Protein AF-A0A7S0KJ29-F1 (afdb_monomer_lite)

Organism: NCBI:txid1486918

Sequence (198 aa):
MSGAPKLERGFTLLSFMKRAKDEIEAEAEAEAALAAAQEKVAEIKALKQSASIKLLEVSKSVKQVEKVEKKLERKASVVAPKPKVIEEFQEVSTKAKDLLESEREAKDEFLAAEKQEEEARAALAEAEKKAEEARTRAAEKRALEEKKVAEEAAEKARQEREAREEAAKKAHEAAEKAAAEAKKAEEKAAAEAKKAEE

Secondary structure (DSSP, 8-state):
----STTHHHHHHHHHHHHHHHHHHHHHHHHHHHHHHHHHHHHHHHHHHHHHHHHHHHHHHHHHHHHHHHHHHHHHTSSS--HHHHHHHHHHHHHHHHHHHHHHHHHHHHHHHHHHHHHHHHHHHHHHHHHHHHHHHHHHHHHHHHHHHHHHHHHHHHHHHHHHHHHHHHHHHHHHHHHHHHHHHHHHHHHHHHHHH-

Radius of gyration: 47.41 Å; chains: 1; bounding box: 93×34×149 Å

Structure (mmCIF, N/CA/C/O backbone):
data_AF-A0A7S0KJ29-F1
#
_entry.id   AF-A0A7S0KJ29-F1
#
loop_
_atom_site.group_PDB
_atom_site.id
_atom_site.type_symbol
_atom_site.label_atom_id
_atom_site.label_alt_id
_atom_site.label_comp_id
_atom_site.label_asym_id
_atom_site.label_entity_id
_atom_site.label_seq_id
_atom_site.pdbx_PDB_ins_code
_atom_site.Cartn_x
_atom_site.Cartn_y
_atom_site.Cartn_z
_atom_site.occupancy
_atom_site.B_iso_or_equiv
_atom_site.auth_seq_id
_atom_site.auth_comp_id
_atom_site.auth_asym_id
_atom_site.auth_atom_id
_atom_site.pdbx_PDB_model_num
ATOM 1 N N . MET A 1 1 ? 18.711 18.185 -49.760 1.00 42.41 1 MET A N 1
ATOM 2 C CA . MET A 1 1 ? 17.562 17.515 -49.105 1.00 42.41 1 MET A CA 1
ATOM 3 C C . MET A 1 1 ? 18.144 16.600 -48.035 1.00 42.41 1 MET A C 1
ATOM 5 O O . MET A 1 1 ? 19.054 15.876 -48.386 1.00 42.41 1 MET A O 1
ATOM 9 N N . SER A 1 2 ? 17.837 16.605 -46.741 1.00 42.38 2 SER A N 1
ATOM 10 C CA . SER A 1 2 ? 16.861 17.278 -45.879 1.00 42.38 2 SER A CA 1
ATOM 11 C C . SER A 1 2 ? 17.534 17.467 -44.507 1.00 42.38 2 SER A C 1
ATOM 13 O O . SER A 1 2 ? 17.922 16.494 -43.862 1.00 42.38 2 SER A O 1
ATOM 15 N N . GLY A 1 3 ? 17.725 18.709 -44.065 1.00 53.50 3 GLY A N 1
ATOM 16 C CA . GLY A 1 3 ? 18.303 19.002 -42.756 1.00 53.50 3 GLY A CA 1
ATOM 17 C C . GLY A 1 3 ? 17.213 19.178 -41.708 1.00 53.50 3 GLY A C 1
ATOM 18 O O . GLY A 1 3 ? 16.739 20.295 -41.572 1.00 53.50 3 GLY A O 1
ATOM 19 N N . ALA A 1 4 ? 16.834 18.116 -40.984 1.00 53.94 4 ALA A N 1
ATOM 20 C CA . ALA A 1 4 ? 16.173 18.222 -39.670 1.00 53.94 4 ALA A CA 1
ATOM 21 C C . ALA A 1 4 ? 16.060 16.892 -38.865 1.00 53.94 4 ALA A C 1
ATOM 23 O O . ALA A 1 4 ? 14.972 16.569 -38.411 1.00 53.94 4 ALA A O 1
ATOM 24 N N . PRO A 1 5 ? 17.135 16.129 -38.568 1.00 56.69 5 PRO A N 1
ATOM 25 C CA . PRO A 1 5 ? 17.041 15.021 -37.599 1.00 56.69 5 PRO A CA 1
ATOM 26 C C . PRO A 1 5 ? 17.256 15.453 -36.130 1.00 56.69 5 PRO A C 1
ATOM 28 O O . PRO A 1 5 ? 17.269 14.616 -35.230 1.00 56.69 5 PRO A O 1
ATOM 31 N N . LYS A 1 6 ? 17.500 16.746 -35.855 1.00 57.38 6 LYS A N 1
ATOM 32 C CA . LYS A 1 6 ? 17.850 17.235 -34.503 1.00 57.38 6 LYS A CA 1
ATOM 33 C C . LYS A 1 6 ? 16.653 17.662 -33.645 1.00 57.38 6 LYS A C 1
ATOM 35 O O . LYS A 1 6 ? 16.782 17.632 -32.427 1.00 57.38 6 LYS A O 1
ATOM 40 N N . LEU A 1 7 ? 15.517 18.034 -34.241 1.00 52.03 7 LEU A N 1
ATOM 41 C CA . LEU A 1 7 ? 14.342 18.489 -33.481 1.00 52.03 7 LEU A CA 1
ATOM 42 C C . LEU A 1 7 ? 13.529 17.325 -32.895 1.00 52.03 7 LEU A C 1
ATOM 44 O O . LEU A 1 7 ? 13.057 17.426 -31.767 1.00 52.03 7 LEU A O 1
ATOM 48 N N . GLU A 1 8 ? 13.458 16.185 -33.585 1.00 57.09 8 GLU A N 1
ATOM 49 C CA . GLU A 1 8 ? 12.722 15.008 -33.095 1.00 57.09 8 GLU A CA 1
ATOM 50 C C . GLU A 1 8 ? 13.385 14.361 -31.865 1.00 57.09 8 GLU A C 1
ATOM 52 O O . GLU A 1 8 ? 12.697 13.926 -30.945 1.00 57.09 8 GLU A O 1
ATOM 57 N N . ARG A 1 9 ? 14.724 14.403 -31.767 1.00 57.47 9 ARG A N 1
ATOM 58 C CA . ARG A 1 9 ? 15.466 13.892 -30.594 1.00 57.47 9 ARG A CA 1
ATOM 59 C C . ARG A 1 9 ? 15.299 14.736 -29.325 1.00 57.47 9 ARG A C 1
ATOM 61 O O . ARG A 1 9 ? 15.518 14.233 -28.228 1.00 57.47 9 ARG A O 1
ATOM 68 N N . GLY A 1 10 ? 14.966 16.022 -29.457 1.00 56.72 10 GLY A N 1
ATOM 69 C CA . GLY A 1 10 ? 14.740 16.905 -28.306 1.00 56.72 10 GLY A CA 1
ATOM 70 C C . GLY A 1 10 ? 13.369 16.688 -27.661 1.00 56.72 10 GLY A C 1
ATOM 71 O O . GLY A 1 10 ? 13.229 16.799 -26.444 1.00 56.72 10 GLY A O 1
ATOM 72 N N . PHE A 1 11 ? 12.368 16.327 -28.468 1.00 56.47 11 PHE A N 1
ATOM 73 C CA . PHE A 1 11 ? 11.008 16.081 -27.994 1.00 56.47 11 PHE A CA 1
ATOM 74 C C . PHE A 1 11 ? 10.901 14.753 -27.238 1.00 56.47 11 PHE A C 1
ATOM 76 O O . PHE A 1 11 ? 10.200 14.675 -26.231 1.00 56.47 11 PHE A O 1
ATOM 83 N N . THR A 1 12 ? 11.642 13.725 -27.657 1.00 62.47 12 THR A N 1
ATOM 84 C CA . THR A 1 12 ? 11.669 12.426 -26.976 1.00 62.47 12 THR A CA 1
ATOM 85 C C . THR A 1 12 ? 12.212 12.541 -25.549 1.00 62.47 12 THR A C 1
ATOM 87 O O . THR A 1 12 ? 11.499 12.170 -24.619 1.00 62.47 12 THR A O 1
ATOM 90 N N . LEU A 1 13 ? 13.389 13.145 -25.329 1.00 63.41 13 LEU A N 1
ATOM 91 C CA . LEU A 1 13 ? 13.999 13.244 -23.989 1.00 63.41 13 LEU A CA 1
ATOM 92 C C . LEU A 1 13 ? 13.125 14.012 -22.978 1.00 63.41 13 LEU A C 1
ATOM 94 O O . LEU A 1 13 ? 12.917 13.544 -21.859 1.00 63.41 13 LEU A O 1
ATOM 98 N N . LEU A 1 14 ? 12.556 15.154 -23.381 1.00 60.59 14 LEU A N 1
ATOM 99 C CA . LEU A 1 14 ? 11.658 15.943 -22.525 1.00 60.59 14 LEU A CA 1
ATOM 100 C C . LEU A 1 14 ? 10.351 15.195 -22.211 1.00 60.59 14 LEU A C 1
ATOM 102 O O . LEU A 1 14 ? 9.823 15.297 -21.103 1.00 60.59 14 LEU A O 1
ATOM 106 N N . SER A 1 15 ? 9.854 14.394 -23.158 1.00 62.62 15 SER A N 1
ATOM 107 C CA . SER A 1 15 ? 8.650 13.576 -22.973 1.00 62.62 15 SER A CA 1
ATOM 108 C C . SER A 1 15 ? 8.869 12.379 -22.044 1.00 62.62 15 SER A C 1
ATOM 110 O O . SER A 1 15 ? 7.922 11.956 -21.382 1.00 62.62 15 SER A O 1
ATOM 112 N N . PHE A 1 16 ? 10.078 11.810 -22.000 1.00 63.97 16 PHE A N 1
ATOM 113 C CA . PHE A 1 16 ? 10.440 10.752 -21.048 1.00 63.97 16 PHE A CA 1
ATOM 114 C C . PHE A 1 16 ? 10.650 11.318 -19.641 1.00 63.97 16 PHE A C 1
ATOM 116 O O . PHE A 1 16 ? 10.146 10.752 -18.678 1.00 63.97 16 PHE A O 1
ATOM 123 N N . MET A 1 17 ? 11.285 12.490 -19.513 1.00 67.69 17 MET A N 1
ATOM 124 C CA . MET A 1 17 ? 11.465 13.147 -18.211 1.00 67.69 17 MET A CA 1
ATOM 125 C C . MET A 1 17 ? 10.142 13.553 -17.553 1.00 67.69 17 MET A C 1
ATOM 127 O O . MET A 1 17 ? 9.989 13.389 -16.346 1.00 67.69 17 MET A O 1
ATOM 131 N N . LYS A 1 18 ? 9.164 14.036 -18.332 1.00 76.56 18 LYS A N 1
ATOM 132 C CA 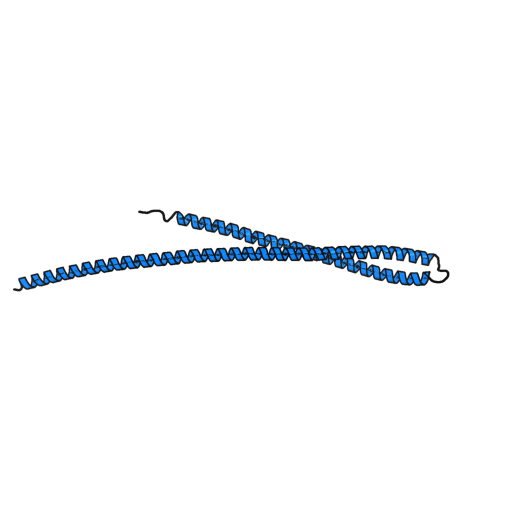. LYS A 1 18 ? 7.827 14.337 -17.798 1.00 76.56 18 LYS A CA 1
ATOM 133 C C . LYS A 1 18 ? 7.104 13.070 -17.318 1.00 76.56 18 LYS A C 1
ATOM 135 O O . LYS A 1 18 ? 6.571 13.059 -16.219 1.00 76.56 18 LYS A O 1
ATOM 140 N N . ARG A 1 19 ? 7.152 11.986 -18.102 1.00 68.31 19 ARG A N 1
ATOM 141 C CA . ARG A 1 19 ? 6.523 10.699 -17.754 1.00 68.31 19 ARG A CA 1
ATOM 142 C C . ARG A 1 19 ? 7.161 10.023 -16.541 1.00 68.31 19 ARG A C 1
ATOM 144 O O . ARG A 1 19 ? 6.431 9.489 -15.717 1.00 68.31 19 ARG A O 1
ATOM 151 N N . ALA A 1 20 ? 8.484 10.105 -16.414 1.00 69.19 20 ALA A N 1
ATOM 152 C CA . ALA A 1 20 ? 9.204 9.600 -15.251 1.00 69.19 20 ALA A CA 1
ATOM 153 C C . ALA A 1 20 ? 8.822 10.356 -13.969 1.00 69.19 20 ALA A C 1
ATOM 155 O O . ALA A 1 20 ? 8.754 9.754 -12.905 1.00 69.19 20 ALA A O 1
ATOM 156 N N . LYS A 1 21 ? 8.536 11.660 -14.065 1.00 76.00 21 LYS A N 1
ATOM 157 C CA . LYS A 1 21 ? 8.106 12.463 -12.917 1.00 76.00 21 LYS A CA 1
ATOM 158 C C . LYS A 1 21 ? 6.704 12.074 -12.432 1.00 76.00 21 LYS A C 1
ATOM 160 O O . LYS A 1 21 ? 6.541 11.822 -11.245 1.00 76.00 21 LYS A O 1
ATOM 165 N N . ASP A 1 22 ? 5.741 11.956 -13.346 1.00 75.25 22 ASP A N 1
ATOM 166 C CA . ASP A 1 22 ? 4.350 11.614 -13.007 1.00 75.25 22 ASP A CA 1
ATOM 167 C C . ASP A 1 22 ? 4.233 10.200 -12.380 1.00 75.25 22 ASP A C 1
ATOM 169 O O . ASP A 1 22 ? 3.399 9.958 -11.511 1.00 75.25 22 ASP A O 1
ATOM 173 N N . GLU A 1 23 ? 5.086 9.252 -12.789 1.00 72.38 23 GLU A N 1
ATOM 174 C CA . GLU A 1 23 ? 5.131 7.894 -12.215 1.00 72.38 23 GLU A CA 1
ATOM 175 C C . GLU A 1 23 ? 5.729 7.855 -10.810 1.00 72.38 23 GLU A C 1
ATOM 177 O O . GLU A 1 23 ? 5.220 7.144 -9.949 1.00 72.38 23 GLU A O 1
ATOM 182 N N . ILE A 1 24 ? 6.790 8.629 -10.573 1.00 75.56 24 ILE A N 1
ATOM 183 C CA . ILE A 1 24 ? 7.413 8.736 -9.249 1.00 75.56 24 ILE A CA 1
ATOM 184 C C . ILE A 1 24 ? 6.448 9.406 -8.268 1.00 75.56 24 ILE A C 1
ATOM 186 O O . ILE A 1 24 ? 6.377 9.005 -7.111 1.00 75.56 24 ILE A O 1
ATOM 190 N N . GLU A 1 25 ? 5.682 10.399 -8.726 1.00 80.06 25 GLU A N 1
ATOM 191 C CA . GLU A 1 25 ? 4.643 11.037 -7.914 1.00 80.06 25 GLU A CA 1
ATOM 192 C C . GLU A 1 25 ? 3.525 10.038 -7.566 1.00 80.06 25 GLU A C 1
ATOM 194 O O . GLU A 1 25 ? 3.165 9.927 -6.398 1.00 80.06 25 GLU A O 1
ATOM 199 N N . ALA A 1 26 ? 3.062 9.221 -8.520 1.00 78.44 26 ALA A N 1
ATOM 200 C CA . ALA A 1 26 ? 2.048 8.194 -8.258 1.00 78.44 26 ALA A CA 1
ATOM 201 C C . ALA A 1 26 ? 2.539 7.061 -7.329 1.00 78.44 26 ALA A C 1
ATOM 203 O O . ALA A 1 26 ? 1.780 6.588 -6.481 1.00 78.44 26 ALA A O 1
ATOM 204 N N . GLU A 1 27 ? 3.798 6.626 -7.463 1.00 77.12 27 GLU A N 1
ATOM 205 C CA . GLU A 1 27 ? 4.427 5.670 -6.538 1.00 77.12 27 GLU A CA 1
ATOM 206 C C . GLU A 1 27 ? 4.544 6.272 -5.127 1.00 77.12 27 GLU A C 1
ATOM 208 O O . GLU A 1 27 ? 4.156 5.630 -4.151 1.00 77.12 27 GLU A O 1
ATOM 213 N N . ALA A 1 28 ? 4.997 7.525 -5.014 1.00 81.62 28 ALA A N 1
ATOM 214 C CA . ALA A 1 28 ? 5.141 8.218 -3.735 1.00 81.62 28 ALA A CA 1
ATOM 215 C C . ALA A 1 28 ? 3.792 8.484 -3.046 1.00 81.62 28 ALA A C 1
ATOM 217 O O . ALA A 1 28 ? 3.682 8.330 -1.831 1.00 81.62 28 ALA A O 1
ATOM 218 N N . GLU A 1 29 ? 2.751 8.847 -3.799 1.00 83.12 29 GLU A N 1
ATOM 219 C CA . GLU A 1 29 ? 1.393 9.029 -3.275 1.00 83.12 29 GLU A CA 1
ATOM 220 C C . GLU A 1 29 ? 0.802 7.712 -2.756 1.00 83.12 29 GLU A C 1
ATOM 222 O O . GLU A 1 29 ? 0.193 7.686 -1.682 1.00 83.12 29 GLU A O 1
ATOM 227 N N . ALA A 1 30 ? 1.015 6.604 -3.472 1.00 82.81 30 ALA A N 1
ATOM 228 C CA . ALA A 1 30 ? 0.551 5.290 -3.039 1.00 82.81 30 ALA A CA 1
ATOM 229 C C . ALA A 1 30 ? 1.318 4.780 -1.804 1.00 82.81 30 ALA A C 1
ATOM 231 O O . ALA A 1 30 ? 0.716 4.200 -0.898 1.00 82.81 30 ALA A O 1
ATOM 232 N N . GLU A 1 31 ? 2.625 5.042 -1.718 1.00 84.44 31 GLU A N 1
ATOM 233 C CA . GLU A 1 31 ? 3.436 4.727 -0.536 1.00 84.44 31 GLU A CA 1
ATOM 234 C C . GLU A 1 31 ? 3.073 5.599 0.673 1.00 84.44 31 GLU A C 1
ATOM 236 O O . GLU A 1 31 ? 2.994 5.093 1.795 1.00 84.44 31 GLU A O 1
ATOM 241 N N . ALA A 1 32 ? 2.764 6.881 0.464 1.00 85.25 32 ALA A N 1
ATOM 242 C CA . ALA A 1 32 ? 2.265 7.760 1.519 1.00 85.25 32 ALA A CA 1
ATOM 243 C C . ALA A 1 32 ? 0.891 7.303 2.040 1.00 85.25 32 ALA A C 1
ATOM 245 O O . ALA A 1 32 ? 0.661 7.283 3.251 1.00 85.25 32 ALA A O 1
ATOM 246 N N . ALA A 1 33 ? -0.010 6.881 1.147 1.00 83.56 33 ALA A N 1
ATOM 247 C CA . ALA A 1 33 ? -1.311 6.329 1.523 1.00 83.56 33 ALA A CA 1
ATOM 248 C C . ALA A 1 33 ? -1.179 5.019 2.320 1.00 83.56 33 ALA A C 1
ATOM 250 O O . ALA A 1 33 ? -1.906 4.813 3.294 1.00 83.56 33 ALA A O 1
ATOM 251 N N . LEU A 1 34 ? -0.223 4.162 1.949 1.00 87.50 34 LEU A N 1
ATOM 252 C CA . LEU A 1 34 ? 0.110 2.945 2.687 1.00 87.50 34 LEU A CA 1
ATOM 253 C C . LEU A 1 34 ? 0.647 3.262 4.091 1.00 87.50 34 LEU A C 1
ATOM 255 O O . LEU A 1 34 ? 0.170 2.686 5.068 1.00 87.50 34 LEU A O 1
ATOM 259 N N . ALA A 1 35 ? 1.581 4.209 4.215 1.00 87.69 35 ALA A N 1
ATOM 260 C CA . ALA A 1 35 ? 2.123 4.630 5.507 1.00 87.69 35 ALA A CA 1
ATOM 261 C C . ALA A 1 35 ? 1.032 5.205 6.429 1.00 87.69 35 ALA A C 1
ATOM 263 O O . ALA A 1 35 ? 0.940 4.822 7.596 1.00 87.69 35 ALA A O 1
ATOM 264 N N . ALA A 1 36 ? 0.143 6.045 5.892 1.00 86.81 36 ALA A N 1
ATOM 265 C CA . ALA A 1 36 ? -0.989 6.588 6.641 1.00 86.81 36 ALA A CA 1
ATOM 266 C C . ALA A 1 36 ? -1.981 5.496 7.087 1.00 86.81 36 ALA A C 1
ATOM 268 O O . ALA A 1 36 ? -2.540 5.563 8.182 1.00 86.81 36 ALA A O 1
ATOM 269 N N . ALA A 1 37 ? -2.210 4.467 6.263 1.00 87.75 37 ALA A N 1
ATOM 270 C CA . ALA A 1 37 ? -3.046 3.329 6.645 1.00 87.75 37 ALA A CA 1
ATOM 271 C C . ALA A 1 37 ? -2.393 2.488 7.758 1.00 87.75 37 ALA A C 1
ATOM 273 O O . ALA A 1 37 ? -3.073 2.069 8.695 1.00 87.75 37 ALA A O 1
ATOM 274 N N . GLN A 1 38 ? -1.073 2.286 7.701 1.00 91.62 38 GLN A N 1
ATOM 275 C CA . GLN A 1 38 ? -0.316 1.593 8.749 1.00 91.62 38 GLN A CA 1
ATOM 276 C C . GLN A 1 38 ? -0.344 2.350 10.083 1.00 91.62 38 GLN A C 1
ATOM 278 O O . GLN A 1 38 ? -0.526 1.723 11.129 1.00 91.62 38 GLN A O 1
ATOM 283 N N . GLU A 1 39 ? -0.223 3.679 10.054 1.00 91.25 39 GLU A N 1
ATOM 284 C CA . GLU A 1 39 ? -0.339 4.531 11.241 1.00 91.25 39 GLU A CA 1
ATOM 285 C C . GLU A 1 39 ? -1.716 4.378 11.903 1.00 91.25 39 GLU A C 1
ATOM 287 O O . GLU A 1 39 ? -1.797 4.091 13.098 1.00 91.25 39 GLU A O 1
ATOM 292 N N . LYS A 1 40 ? -2.799 4.427 11.115 1.00 91.94 40 LYS A N 1
ATOM 293 C CA . LYS A 1 40 ? -4.169 4.205 11.613 1.00 91.94 40 LYS A CA 1
ATOM 294 C C . LYS A 1 40 ? -4.354 2.823 12.239 1.00 91.94 40 LYS A C 1
ATOM 296 O O . LYS A 1 40 ? -4.982 2.692 13.287 1.00 91.94 40 LYS A O 1
ATOM 301 N N . VAL A 1 41 ? -3.795 1.775 11.630 1.00 93.44 41 VAL A N 1
ATOM 302 C CA . VAL A 1 41 ? -3.842 0.417 12.200 1.00 93.44 41 VAL A CA 1
ATOM 303 C C . VAL A 1 41 ? -3.085 0.348 13.529 1.00 93.44 41 VAL A C 1
ATOM 305 O O . VAL A 1 41 ? -3.537 -0.328 14.455 1.00 93.44 41 VAL A O 1
ATOM 308 N N . ALA A 1 42 ? -1.939 1.022 13.647 1.00 92.50 42 ALA A N 1
ATOM 309 C CA . ALA A 1 42 ? -1.174 1.068 14.889 1.00 92.50 42 ALA A CA 1
ATOM 310 C C . ALA A 1 42 ? -1.934 1.810 16.002 1.00 92.50 42 ALA A C 1
ATOM 312 O O . ALA A 1 42 ? -2.008 1.310 17.127 1.00 92.50 42 ALA A O 1
ATOM 313 N N . GLU A 1 43 ? -2.557 2.943 15.675 1.00 93.62 43 GLU A N 1
ATOM 314 C CA . GLU A 1 43 ? -3.394 3.715 16.597 1.00 93.62 43 GLU A CA 1
ATOM 315 C C . GLU A 1 43 ? -4.579 2.883 17.113 1.00 93.62 43 GLU A C 1
ATOM 317 O O . GLU A 1 43 ? -4.789 2.759 18.321 1.00 93.62 43 GLU A O 1
ATOM 322 N N . ILE A 1 44 ? -5.304 2.208 16.218 1.00 93.75 44 ILE A N 1
ATOM 323 C CA . ILE A 1 44 ? -6.472 1.398 16.590 1.00 93.75 44 ILE A CA 1
ATOM 324 C C . ILE A 1 44 ? -6.076 0.166 17.410 1.00 93.75 44 ILE A C 1
ATOM 326 O O . ILE A 1 44 ? -6.782 -0.211 18.348 1.00 93.75 44 ILE A O 1
ATOM 330 N N . LYS A 1 45 ? -4.914 -0.441 17.140 1.00 94.06 45 LYS A N 1
ATOM 331 C CA . LYS A 1 45 ? -4.377 -1.508 18.000 1.00 94.06 45 LYS A CA 1
ATOM 332 C C . LYS A 1 45 ? -4.116 -1.015 19.421 1.00 94.06 45 LYS A C 1
ATOM 334 O O . LYS A 1 45 ? -4.418 -1.744 20.366 1.00 94.06 45 LYS A O 1
ATOM 339 N N . ALA A 1 46 ? -3.597 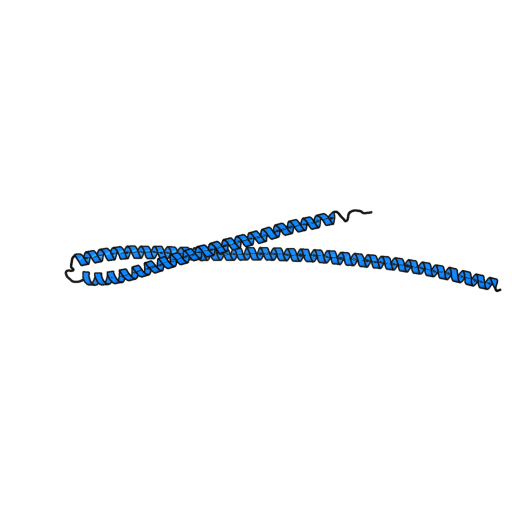0.202 19.587 1.00 93.56 46 ALA A N 1
ATOM 340 C CA . ALA A 1 46 ? -3.404 0.795 20.908 1.00 93.56 46 ALA A CA 1
ATOM 341 C C . ALA A 1 46 ? -4.748 1.047 21.617 1.00 93.56 46 ALA A C 1
ATOM 343 O O . ALA A 1 46 ? -4.891 0.710 22.795 1.00 93.56 46 ALA A O 1
ATOM 344 N N . LEU A 1 47 ? -5.761 1.540 20.894 1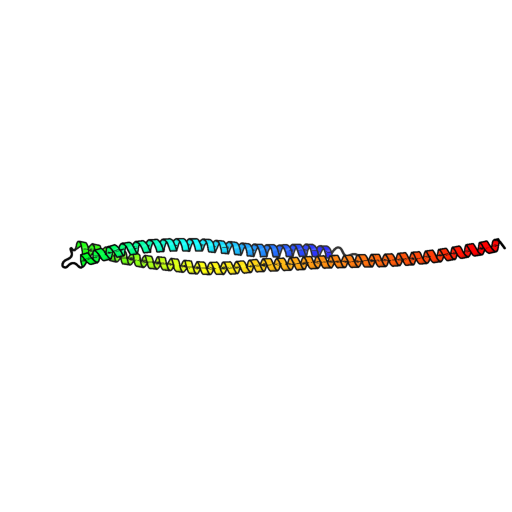.00 93.50 47 LEU A N 1
ATOM 345 C CA . LEU A 1 47 ? -7.123 1.705 21.421 1.00 93.50 47 LEU A CA 1
ATOM 346 C C . LEU A 1 47 ? -7.730 0.367 21.866 1.00 93.50 47 LEU A C 1
ATOM 348 O O . LEU A 1 47 ? -8.234 0.262 22.985 1.00 93.50 47 LEU A O 1
ATOM 352 N N . LYS A 1 48 ? -7.611 -0.685 21.047 1.00 95.31 48 LYS A N 1
ATOM 353 C CA . LYS A 1 48 ? -8.086 -2.035 21.385 1.00 95.31 48 LYS A CA 1
ATOM 354 C C . LYS A 1 48 ? -7.376 -2.611 22.611 1.00 95.31 48 LYS A C 1
ATOM 356 O O . LYS A 1 48 ? -8.024 -3.223 23.460 1.00 95.31 48 LYS A O 1
ATOM 361 N N . GLN A 1 49 ? -6.063 -2.405 22.739 1.00 95.69 49 GLN A N 1
ATOM 362 C CA . GLN A 1 49 ? -5.311 -2.816 23.929 1.00 95.69 49 GLN A CA 1
ATOM 363 C C . GLN A 1 49 ? -5.788 -2.077 25.184 1.00 95.69 49 GLN A C 1
ATOM 365 O O . GLN A 1 49 ? -6.012 -2.715 26.211 1.00 95.69 49 GLN A O 1
ATOM 370 N N . SER A 1 50 ? -6.010 -0.764 25.093 1.00 94.94 50 SER A N 1
ATOM 371 C CA . SER A 1 50 ? -6.542 0.040 26.199 1.00 94.94 50 SER A CA 1
ATOM 372 C C . SER A 1 50 ? -7.933 -0.440 26.636 1.00 94.94 50 SER A C 1
ATOM 374 O O . SER A 1 50 ? -8.143 -0.756 27.811 1.00 94.94 50 SER A O 1
ATOM 376 N N . ALA A 1 51 ? -8.857 -0.615 25.685 1.00 93.75 51 ALA A N 1
ATOM 377 C CA . ALA A 1 51 ? -10.203 -1.124 25.955 1.00 93.75 51 ALA A CA 1
ATOM 378 C C . ALA A 1 51 ? -10.175 -2.541 26.559 1.00 93.75 51 ALA A C 1
ATOM 380 O O . ALA A 1 51 ? -10.906 -2.839 27.503 1.00 93.75 51 ALA A O 1
ATOM 381 N N . SER A 1 52 ? -9.269 -3.404 26.083 1.00 96.06 52 SER A N 1
ATOM 382 C CA . SER A 1 52 ? -9.072 -4.744 26.644 1.00 96.06 52 SER A CA 1
ATOM 383 C C . SER A 1 52 ? -8.602 -4.705 28.099 1.00 96.06 52 SER A C 1
ATOM 385 O O . SER A 1 52 ? -9.044 -5.533 28.899 1.00 96.06 52 SER A O 1
ATOM 387 N N . ILE A 1 53 ? -7.696 -3.786 28.445 1.00 96.00 53 ILE A N 1
ATOM 388 C CA . ILE A 1 53 ? -7.202 -3.620 29.817 1.00 96.00 53 ILE A CA 1
ATOM 389 C C . ILE A 1 53 ? -8.338 -3.136 30.722 1.00 96.00 53 ILE A C 1
ATOM 391 O O . ILE A 1 53 ? -8.563 -3.743 31.771 1.00 96.00 53 ILE A O 1
ATOM 395 N N . LYS A 1 54 ? -9.096 -2.119 30.288 1.00 94.81 54 LYS A N 1
ATOM 396 C CA . LYS A 1 54 ? -10.261 -1.595 31.017 1.00 94.81 54 LYS A CA 1
ATOM 397 C C . LYS A 1 54 ? -11.295 -2.693 31.280 1.00 94.81 54 LYS A C 1
ATOM 399 O O . LYS A 1 54 ? -11.700 -2.897 32.423 1.00 94.81 54 LYS A O 1
ATOM 404 N N . LEU A 1 55 ? -11.659 -3.470 30.256 1.00 95.81 55 LEU A N 1
ATOM 405 C CA . LEU A 1 55 ? -12.598 -4.588 30.393 1.00 95.81 55 LEU A CA 1
ATOM 406 C C . LEU A 1 55 ? -12.100 -5.633 31.401 1.00 95.81 55 LEU A C 1
ATOM 408 O O . LEU A 1 55 ? -12.861 -6.076 32.263 1.00 95.81 55 LEU A O 1
ATOM 412 N N . LEU A 1 56 ? -10.819 -6.010 31.331 1.00 96.38 56 LEU A N 1
ATOM 413 C CA . LEU A 1 56 ? -10.210 -6.971 32.254 1.00 96.38 56 LEU A CA 1
ATOM 414 C C . LEU A 1 56 ? -10.246 -6.474 33.708 1.00 96.38 56 LEU A C 1
ATOM 416 O O . LEU A 1 56 ? -10.498 -7.260 34.625 1.00 96.38 56 LEU A O 1
ATOM 420 N N . GLU A 1 57 ? -9.959 -5.193 33.927 1.00 96.19 57 GLU A N 1
ATOM 421 C CA . GLU A 1 57 ? -9.951 -4.571 35.250 1.00 96.19 57 GLU A CA 1
ATOM 422 C C . GLU A 1 57 ? -11.354 -4.533 35.866 1.00 96.19 57 GLU A C 1
ATOM 424 O O . GLU A 1 57 ? -11.547 -5.014 36.989 1.00 96.19 57 GLU A O 1
ATOM 429 N N . VAL A 1 58 ? -12.351 -4.053 35.118 1.00 95.50 58 VAL A N 1
ATOM 430 C CA . VAL A 1 58 ? -13.738 -4.000 35.598 1.00 95.50 58 VAL A CA 1
ATOM 431 C C . VAL A 1 58 ? -14.276 -5.410 35.856 1.00 95.50 58 VAL A C 1
ATOM 433 O O . VAL A 1 58 ? -14.828 -5.664 36.926 1.00 95.50 58 VAL A O 1
ATOM 436 N N . SER A 1 59 ? -13.994 -6.372 34.968 1.00 94.06 59 SER A N 1
ATOM 437 C CA . SER A 1 59 ? -14.382 -7.784 35.146 1.00 94.06 59 SER A CA 1
ATOM 438 C C . SER A 1 59 ? -13.831 -8.392 36.445 1.00 94.06 59 SER A C 1
ATOM 440 O O . SER A 1 59 ? -14.487 -9.199 37.112 1.00 94.06 59 SER A O 1
ATOM 442 N N . LYS A 1 60 ? -12.593 -8.042 36.828 1.00 96.06 60 LYS A N 1
ATOM 443 C CA . LYS A 1 60 ? -11.997 -8.495 38.099 1.00 96.06 60 LYS A CA 1
ATOM 444 C C . LYS A 1 60 ? -12.724 -7.880 39.294 1.00 96.06 60 LYS A C 1
ATOM 446 O O . LYS A 1 60 ? -13.015 -8.600 40.251 1.00 96.06 60 LYS A O 1
ATOM 451 N N . SER A 1 61 ? -13.039 -6.589 39.217 1.00 94.56 61 SER A N 1
ATOM 452 C CA . SER A 1 61 ? -13.770 -5.857 40.254 1.00 94.56 61 SER A CA 1
ATOM 453 C 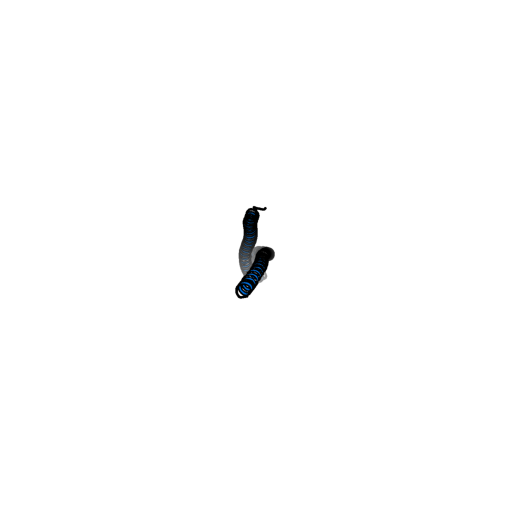C . SER A 1 61 ? -15.188 -6.401 40.452 1.00 94.56 61 SER A C 1
ATOM 455 O O . SER A 1 61 ? -15.570 -6.679 41.589 1.00 94.56 61 SER A O 1
ATOM 457 N N . VAL A 1 62 ? -15.926 -6.668 39.367 1.00 94.62 62 VAL A N 1
ATOM 458 C CA . VAL A 1 62 ? -17.256 -7.309 39.405 1.00 94.62 62 VAL A CA 1
ATOM 459 C C . VAL A 1 62 ? -17.185 -8.644 40.145 1.00 94.62 62 VAL A C 1
ATOM 461 O O . VAL A 1 62 ? -17.903 -8.854 41.122 1.00 94.62 62 VAL A O 1
ATOM 464 N N . LYS A 1 63 ? -16.241 -9.521 39.775 1.00 94.12 63 LYS A N 1
ATOM 465 C CA . LYS A 1 63 ? -16.056 -10.824 40.444 1.00 94.12 63 LYS A CA 1
ATOM 466 C C . LYS A 1 63 ? -15.698 -10.699 41.925 1.00 94.12 63 LYS A C 1
ATOM 468 O O . LYS A 1 63 ? -16.011 -11.597 42.709 1.00 94.12 63 LYS A O 1
ATOM 473 N N . GLN A 1 64 ? -14.989 -9.645 42.325 1.00 94.75 64 GLN A N 1
ATOM 474 C CA . GLN A 1 64 ? -14.669 -9.402 43.730 1.00 94.75 64 GLN A CA 1
ATOM 475 C C . GLN A 1 64 ? -15.911 -8.959 44.509 1.00 94.75 64 GLN A C 1
ATOM 477 O O . GLN A 1 64 ? -16.153 -9.489 45.595 1.00 94.75 64 GLN A O 1
ATOM 482 N N . VAL A 1 65 ? -16.702 -8.042 43.950 1.00 92.62 65 VAL A N 1
ATOM 483 C CA . VAL A 1 65 ? -17.932 -7.543 44.577 1.00 92.62 65 VAL A CA 1
ATOM 484 C C . VAL A 1 65 ? -18.991 -8.636 44.661 1.00 92.62 65 VAL A C 1
ATOM 486 O O . VAL A 1 65 ? -19.520 -8.854 45.745 1.00 92.62 65 VAL A O 1
ATOM 489 N N . GLU A 1 66 ? -19.193 -9.430 43.608 1.00 91.69 66 GLU A N 1
ATOM 490 C CA . GLU A 1 66 ? -20.136 -10.561 43.601 1.00 91.69 66 GLU A CA 1
ATOM 491 C C . GLU A 1 66 ? -19.831 -11.574 44.727 1.00 91.69 66 GLU A C 1
ATOM 493 O O . GLU A 1 66 ? -20.725 -12.113 45.385 1.00 91.69 66 GLU A O 1
ATOM 498 N N . LYS A 1 67 ? -18.544 -11.822 45.013 1.00 94.12 67 LYS A N 1
ATOM 499 C CA . LYS A 1 67 ? -18.132 -12.691 46.131 1.00 94.12 67 LYS A CA 1
ATOM 500 C C . LYS A 1 67 ? -18.466 -12.095 47.498 1.00 94.12 67 LYS A C 1
ATOM 502 O O . LYS A 1 67 ? -18.720 -12.857 48.432 1.00 94.12 67 LYS A O 1
ATOM 507 N N . VAL A 1 68 ? -18.393 -10.774 47.649 1.00 92.50 68 VAL A N 1
ATOM 508 C CA . VAL A 1 68 ? -18.743 -10.079 48.897 1.00 92.50 68 VAL A CA 1
ATOM 509 C C . VAL A 1 68 ? -20.260 -10.018 49.050 1.00 92.50 68 VAL A C 1
ATOM 511 O O . VAL A 1 68 ? -20.759 -10.371 50.117 1.00 92.50 68 VAL A O 1
ATOM 514 N N . GLU A 1 69 ? -20.979 -9.691 47.977 1.00 89.62 69 GLU A N 1
ATOM 515 C CA . GLU A 1 69 ? -22.441 -9.647 47.919 1.00 89.62 69 GLU A CA 1
ATOM 516 C C . GLU A 1 69 ? -23.039 -10.987 48.357 1.00 89.62 69 GLU A C 1
ATOM 518 O O . GLU A 1 69 ? -23.765 -11.026 49.345 1.00 89.62 69 GLU A O 1
ATOM 523 N N . LYS A 1 70 ? -22.613 -12.114 47.765 1.00 91.25 70 LYS A N 1
ATOM 524 C CA . LYS A 1 70 ? -23.076 -13.462 48.163 1.00 91.25 70 LYS A CA 1
ATOM 525 C C . LYS A 1 70 ? -22.789 -13.804 49.627 1.00 91.25 70 LYS A C 1
ATOM 527 O O . LYS A 1 70 ? -23.512 -14.585 50.246 1.00 91.25 70 LYS A O 1
ATOM 532 N N . LYS A 1 71 ? -21.700 -13.282 50.205 1.00 91.12 71 LYS A N 1
ATOM 533 C CA . LYS A 1 71 ? -21.382 -13.496 51.630 1.00 91.12 71 LYS A CA 1
ATOM 534 C C . LYS A 1 71 ? -22.286 -12.663 52.535 1.00 91.12 71 LYS A C 1
ATOM 536 O O . LYS A 1 71 ? -22.657 -13.152 53.601 1.00 91.12 71 LYS A O 1
ATOM 541 N N . LEU A 1 72 ? -22.599 -11.431 52.143 1.00 88.81 72 LEU A N 1
ATOM 542 C CA . LEU A 1 72 ? -23.495 -10.542 52.881 1.00 88.81 72 LEU A CA 1
ATOM 543 C C . LEU A 1 72 ? -24.952 -10.989 52.756 1.00 88.81 72 LEU A C 1
ATOM 545 O O . LEU A 1 72 ? -25.630 -11.056 53.773 1.00 88.81 72 LEU A O 1
ATOM 549 N N . GLU A 1 73 ? -25.384 -11.422 51.573 1.00 87.69 73 GLU A N 1
ATOM 550 C CA . GLU A 1 73 ? -26.707 -11.998 51.309 1.00 87.69 73 GLU A CA 1
ATOM 551 C C . GLU A 1 73 ? -27.011 -13.150 52.276 1.00 87.69 73 GLU A C 1
ATOM 553 O O . GLU A 1 73 ? -28.015 -13.141 52.988 1.00 87.69 73 GLU A O 1
ATOM 558 N N . ARG A 1 74 ? -26.076 -14.103 52.405 1.00 90.00 74 ARG A N 1
ATOM 559 C CA . ARG A 1 74 ? -26.195 -15.226 53.352 1.00 90.00 74 ARG A CA 1
ATOM 560 C C . ARG A 1 74 ? -26.347 -14.768 54.804 1.00 90.00 74 ARG A C 1
ATOM 562 O O . ARG A 1 74 ? -27.034 -15.432 55.572 1.00 90.00 74 ARG A O 1
ATOM 569 N N . LYS A 1 75 ? -25.697 -13.665 55.200 1.00 84.94 75 LYS A N 1
ATOM 570 C CA . LYS A 1 75 ? -25.785 -13.112 56.565 1.00 84.94 75 LYS A CA 1
ATOM 571 C C . LYS A 1 75 ? -27.067 -12.310 56.782 1.00 84.94 75 LYS A C 1
ATOM 573 O O . LYS A 1 75 ? -27.624 -12.359 57.874 1.00 84.94 75 LYS A O 1
ATOM 578 N N . ALA A 1 76 ? -27.526 -11.592 55.762 1.00 78.31 76 ALA A N 1
ATOM 579 C CA . ALA A 1 76 ? -28.774 -10.843 55.778 1.00 78.31 76 ALA A CA 1
ATOM 580 C C . ALA A 1 76 ? -30.005 -11.770 55.749 1.00 78.31 76 ALA A C 1
ATOM 582 O O . ALA A 1 76 ? -31.043 -11.416 56.288 1.00 78.31 76 ALA A O 1
ATOM 583 N N . SER A 1 77 ? -29.881 -12.983 55.199 1.00 78.69 77 SER A N 1
ATOM 584 C CA . SER A 1 77 ? -30.945 -14.000 55.174 1.00 78.69 77 SER A CA 1
ATOM 585 C C . SER A 1 77 ? -31.157 -14.743 56.507 1.00 78.69 77 SER A C 1
ATOM 587 O O . SER A 1 77 ? -32.052 -15.586 56.598 1.00 78.69 77 SER A O 1
ATOM 589 N N . VAL A 1 78 ? -30.350 -14.487 57.542 1.00 82.19 78 VAL A N 1
ATOM 590 C CA . VAL A 1 78 ? -30.553 -15.088 58.872 1.00 82.19 78 VAL A CA 1
ATOM 591 C C . VAL A 1 78 ? -31.806 -14.479 59.503 1.00 82.19 78 VAL A C 1
ATOM 593 O O . VAL A 1 78 ? -31.984 -13.269 59.446 1.00 82.19 78 VAL A O 1
ATOM 596 N N . VAL A 1 79 ? -32.673 -15.290 60.117 1.00 64.94 79 VAL A N 1
ATOM 597 C CA . VAL A 1 79 ? -33.892 -14.811 60.795 1.00 64.94 79 VAL A CA 1
ATOM 598 C C . VAL A 1 79 ? -33.520 -13.744 61.839 1.00 64.94 79 VAL A C 1
ATOM 600 O O . VAL A 1 79 ? -32.765 -14.030 62.764 1.00 64.94 79 VAL A O 1
ATOM 603 N N . ALA A 1 80 ? -34.050 -12.525 61.668 1.00 75.00 80 ALA A N 1
ATOM 604 C CA . ALA A 1 80 ? -33.695 -11.301 62.405 1.00 75.00 80 ALA A CA 1
ATOM 605 C C . ALA A 1 80 ? -32.228 -10.832 62.213 1.00 75.00 80 ALA A C 1
ATOM 607 O O . ALA A 1 80 ? -31.437 -10.819 63.164 1.00 75.00 80 ALA A O 1
ATOM 608 N N . PRO A 1 81 ? -31.843 -10.407 60.995 1.00 77.56 81 PRO A N 1
ATOM 609 C CA . PRO A 1 81 ? -30.511 -9.875 60.736 1.00 77.56 81 PRO A CA 1
ATOM 610 C C . PRO A 1 81 ? -30.336 -8.509 61.416 1.00 77.56 81 PRO A C 1
ATOM 612 O O . PRO A 1 81 ? -31.274 -7.722 61.552 1.00 77.56 81 PRO A O 1
ATOM 615 N N . LYS A 1 82 ? -29.106 -8.196 61.836 1.00 86.06 82 LYS A N 1
ATOM 616 C CA . LYS A 1 82 ? -28.789 -6.875 62.398 1.00 86.06 82 LYS A CA 1
ATOM 617 C C . LYS A 1 82 ? -28.994 -5.801 61.313 1.00 86.06 82 LYS A C 1
ATOM 619 O O . LYS A 1 82 ? -28.467 -6.007 60.219 1.00 86.06 82 LYS A O 1
ATOM 624 N N . PRO A 1 83 ? -29.633 -4.648 61.603 1.00 85.81 83 PRO A N 1
ATOM 625 C CA . PRO A 1 83 ? -29.891 -3.590 60.613 1.00 85.81 83 PRO A CA 1
ATOM 626 C C . PRO A 1 83 ? -28.650 -3.184 59.806 1.00 85.81 83 PRO A C 1
ATOM 628 O O . PRO A 1 83 ? -28.699 -3.104 58.585 1.00 85.81 83 PRO A O 1
ATOM 631 N N . LYS A 1 84 ? -27.497 -3.085 60.478 1.00 87.94 84 LYS A N 1
ATOM 632 C CA . LYS A 1 84 ? -26.199 -2.779 59.862 1.00 87.94 84 LYS A CA 1
ATOM 633 C C . LYS A 1 84 ? -25.801 -3.731 58.719 1.00 87.94 84 LYS A C 1
ATOM 635 O O . LYS A 1 84 ? -25.211 -3.300 57.742 1.00 87.94 84 LYS A O 1
ATOM 640 N N . VAL A 1 85 ? -26.125 -5.024 58.821 1.00 86.56 85 VAL A N 1
ATOM 641 C CA . VAL A 1 85 ? -25.793 -6.021 57.780 1.00 86.56 85 VAL A CA 1
ATOM 642 C C . VAL A 1 85 ? -26.678 -5.842 56.543 1.00 86.56 85 VAL A C 1
ATOM 644 O O . VAL A 1 85 ? -26.248 -6.142 55.433 1.00 86.56 85 VAL A O 1
ATOM 647 N N . ILE A 1 86 ? -27.904 -5.347 56.729 1.00 83.75 86 ILE A N 1
ATOM 648 C CA . ILE A 1 86 ? -28.844 -5.062 55.640 1.00 83.75 86 ILE A CA 1
ATOM 649 C C . ILE A 1 86 ? -28.380 -3.825 54.864 1.00 83.75 86 ILE A C 1
ATOM 651 O O . ILE A 1 86 ? -28.358 -3.862 53.638 1.00 83.75 86 ILE A O 1
ATOM 655 N N . GLU A 1 87 ? -27.965 -2.767 55.567 1.00 87.25 87 GLU A N 1
ATOM 656 C CA . GLU A 1 87 ? -27.411 -1.550 54.954 1.00 87.25 87 GLU A CA 1
ATOM 657 C C . GLU A 1 87 ? -26.136 -1.857 54.153 1.00 87.25 87 GLU A C 1
ATOM 659 O O . GLU A 1 87 ? -26.059 -1.517 52.974 1.00 87.25 87 GLU A O 1
ATOM 664 N N . GLU A 1 88 ? -25.185 -2.598 54.742 1.00 87.12 88 GLU A N 1
ATOM 665 C CA . GLU A 1 88 ? -23.958 -3.029 54.052 1.00 87.12 88 GLU A CA 1
ATOM 666 C C . GLU A 1 88 ? -24.264 -3.882 52.805 1.00 87.12 88 GLU A C 1
ATOM 668 O O . GLU A 1 88 ? -23.594 -3.760 51.781 1.00 87.12 88 GLU A O 1
ATOM 673 N N . PHE A 1 89 ? -25.283 -4.747 52.860 1.00 87.69 89 PHE A N 1
ATOM 674 C CA . PHE A 1 89 ? -25.709 -5.533 51.700 1.00 87.69 89 PHE A CA 1
ATOM 675 C C . PHE A 1 89 ? -26.315 -4.656 50.596 1.00 87.69 89 PHE A C 1
ATOM 677 O O . PHE A 1 89 ? -25.982 -4.844 49.427 1.00 87.69 89 PHE A O 1
ATOM 684 N N . GLN A 1 90 ? -27.171 -3.692 50.950 1.00 90.25 90 GLN A N 1
ATOM 685 C CA . GLN A 1 90 ? -27.772 -2.777 49.978 1.00 90.25 90 GLN A CA 1
ATOM 686 C C . GLN A 1 90 ? -26.709 -1.927 49.271 1.00 90.25 90 GLN A C 1
ATOM 688 O O . GLN A 1 90 ? -26.752 -1.828 48.047 1.00 90.25 90 GLN A O 1
ATOM 693 N N . GLU A 1 91 ? -25.723 -1.403 50.005 1.00 91.31 91 GLU A N 1
ATOM 694 C CA . GLU A 1 91 ? -24.610 -0.625 49.439 1.00 91.31 91 GLU A CA 1
ATOM 695 C C . GLU A 1 91 ? -23.725 -1.466 48.502 1.00 91.31 91 GLU A C 1
ATOM 697 O O . GLU A 1 91 ? -23.350 -1.035 47.407 1.00 91.31 91 GLU A O 1
ATOM 702 N N . VAL A 1 92 ? -23.401 -2.702 48.897 1.00 90.19 92 VAL A N 1
ATOM 703 C CA . VAL A 1 92 ? -22.618 -3.609 48.045 1.00 90.19 92 VAL A CA 1
ATOM 704 C C . VAL A 1 92 ? -23.403 -4.003 46.794 1.00 90.19 92 VAL A C 1
ATOM 706 O O . VAL A 1 92 ? -22.808 -4.107 45.724 1.00 90.19 92 VAL A O 1
ATOM 709 N N . SER A 1 93 ? -24.723 -4.169 46.898 1.00 87.81 93 SER A N 1
ATOM 710 C CA . SER A 1 93 ? -25.577 -4.512 45.760 1.00 87.81 93 SER A CA 1
ATOM 711 C C . SER A 1 93 ? -25.745 -3.350 44.774 1.00 87.81 93 SER A C 1
ATOM 713 O O . SER A 1 93 ? -25.706 -3.567 43.563 1.00 87.81 93 SER A O 1
ATOM 715 N N . THR A 1 94 ? -25.863 -2.099 45.243 1.00 91.75 94 THR A N 1
ATOM 716 C CA . THR A 1 94 ? -25.842 -0.928 44.343 1.00 91.75 94 THR A CA 1
ATOM 717 C C . THR A 1 94 ? -24.500 -0.820 43.632 1.00 91.75 94 THR A C 1
ATOM 719 O O . THR A 1 94 ? -24.465 -0.747 42.409 1.00 91.75 94 THR A O 1
ATOM 722 N N . LYS A 1 95 ? -23.391 -0.971 44.365 1.00 93.12 95 LYS A N 1
ATOM 723 C CA . LYS A 1 95 ? -22.047 -0.982 43.773 1.00 93.12 95 LYS A CA 1
ATOM 724 C C . LYS A 1 95 ? -21.851 -2.115 42.758 1.00 93.12 95 LYS A C 1
ATOM 726 O O . LYS A 1 95 ? -21.142 -1.941 41.771 1.00 93.12 95 LYS A O 1
ATOM 731 N N . ALA A 1 96 ? -22.450 -3.284 42.993 1.00 90.38 96 ALA A N 1
ATOM 732 C CA . ALA A 1 96 ? -22.411 -4.400 42.052 1.00 90.38 96 ALA A CA 1
ATOM 733 C C . ALA A 1 96 ? -23.105 -4.043 40.729 1.00 90.38 96 ALA A C 1
ATOM 735 O O . ALA A 1 96 ? -22.568 -4.343 39.665 1.00 90.38 96 ALA A O 1
ATOM 736 N N . LYS A 1 97 ? -24.259 -3.367 40.790 1.00 93.00 97 LYS A N 1
ATOM 737 C CA . LYS A 1 97 ? -24.984 -2.895 39.600 1.00 93.00 97 LYS A CA 1
ATOM 738 C C . LYS A 1 97 ? -24.164 -1.879 38.807 1.00 93.00 97 LYS A C 1
ATOM 740 O O . LYS A 1 97 ? -23.984 -2.083 37.610 1.00 93.00 97 LYS A O 1
ATOM 745 N N . ASP A 1 98 ? -23.587 -0.885 39.478 1.00 94.62 98 ASP A N 1
ATOM 746 C CA . ASP A 1 98 ? -22.765 0.147 38.830 1.00 94.62 98 ASP A CA 1
ATOM 747 C C . ASP A 1 98 ? -21.541 -0.464 38.116 1.00 94.62 98 ASP A C 1
ATOM 749 O O . ASP A 1 98 ? -21.183 -0.089 36.996 1.00 94.62 98 ASP A O 1
ATOM 753 N N . LEU A 1 99 ? -20.903 -1.466 38.735 1.00 93.94 99 LEU A N 1
ATOM 754 C CA . LEU A 1 99 ? -19.773 -2.180 38.132 1.00 93.94 99 LEU A CA 1
ATOM 755 C C . LEU A 1 99 ? -20.184 -3.056 36.942 1.00 93.94 99 LEU A C 1
ATOM 757 O O . LEU A 1 99 ? -19.408 -3.185 36.000 1.00 93.94 99 LEU A O 1
ATOM 761 N N . LEU A 1 100 ? -21.379 -3.653 36.965 1.00 93.56 100 LEU A N 1
ATOM 762 C CA . LEU A 1 100 ? -21.906 -4.427 35.836 1.00 93.56 100 LEU A CA 1
ATOM 763 C C . LEU A 1 100 ? -22.244 -3.532 34.639 1.00 93.56 100 LEU A C 1
ATOM 765 O O . LEU A 1 100 ? -22.034 -3.941 33.497 1.00 93.56 100 LEU A O 1
ATOM 769 N N . GLU A 1 101 ? -22.749 -2.321 34.876 1.00 94.75 101 GLU A N 1
ATOM 770 C CA . GLU A 1 101 ? -22.937 -1.316 33.822 1.00 94.75 101 GLU A CA 1
ATOM 771 C C . GLU A 1 101 ? -21.587 -0.882 33.245 1.00 94.75 101 GLU A C 1
ATOM 773 O O . GLU A 1 101 ? -21.391 -0.950 32.033 1.00 94.75 101 GLU A O 1
ATOM 778 N N . SER A 1 102 ? -20.610 -0.609 34.112 1.00 94.19 102 SER A N 1
ATOM 779 C CA . SER A 1 102 ? -19.236 -0.297 33.698 1.00 94.19 102 SER A CA 1
ATOM 780 C C . SER A 1 102 ? -18.588 -1.432 32.881 1.00 94.19 102 SER A C 1
ATOM 782 O O . SER A 1 102 ? -17.818 -1.179 31.955 1.00 94.19 102 SER A O 1
ATOM 784 N N . GLU A 1 103 ? -18.874 -2.700 33.204 1.00 93.19 103 GLU A N 1
ATOM 785 C CA . GLU A 1 103 ? -18.361 -3.864 32.464 1.00 93.19 103 GLU A CA 1
ATOM 786 C C . GLU A 1 103 ? -18.984 -3.951 31.068 1.00 93.19 103 GLU A C 1
ATOM 788 O O . GLU A 1 103 ? -18.291 -4.270 30.100 1.00 93.19 103 GLU A O 1
ATOM 793 N N . ARG A 1 104 ? -20.282 -3.641 30.952 1.00 95.62 104 ARG A N 1
ATOM 794 C CA . ARG A 1 104 ? -20.971 -3.569 29.658 1.00 95.62 104 ARG A CA 1
ATOM 795 C C . ARG A 1 104 ? -20.394 -2.459 28.794 1.00 95.62 104 ARG A C 1
ATOM 797 O O . ARG A 1 104 ? -20.031 -2.740 27.659 1.00 95.62 104 ARG A O 1
ATOM 804 N N . GLU A 1 105 ? -20.219 -1.261 29.341 1.00 95.69 105 GLU A N 1
ATOM 805 C CA . GLU A 1 105 ? -19.609 -0.139 28.619 1.00 95.69 105 GLU A CA 1
ATOM 806 C C . GLU A 1 105 ? -18.192 -0.479 28.141 1.00 95.69 105 GLU A C 1
ATOM 808 O O . GLU A 1 105 ? -17.871 -0.302 26.968 1.00 95.69 105 GLU A O 1
ATOM 813 N N . ALA A 1 106 ? -17.356 -1.061 29.009 1.00 93.94 106 ALA A N 1
ATOM 814 C CA . ALA A 1 106 ? -16.006 -1.482 28.633 1.00 93.94 106 ALA A CA 1
ATOM 815 C C . ALA A 1 106 ? -16.007 -2.586 27.558 1.00 93.94 106 ALA A C 1
ATOM 817 O O . ALA A 1 106 ? -15.115 -2.637 26.707 1.00 93.94 106 ALA A O 1
ATOM 818 N N . LYS A 1 107 ? -17.005 -3.476 27.575 1.00 95.94 107 LYS A N 1
ATOM 819 C CA . LYS A 1 107 ? -17.184 -4.503 26.544 1.00 95.94 107 LYS A CA 1
ATOM 820 C C . LYS A 1 107 ? -17.606 -3.883 25.215 1.00 95.94 107 LYS A C 1
ATOM 822 O O . LYS A 1 107 ? -17.074 -4.276 24.179 1.00 95.94 107 LYS A O 1
ATOM 827 N N . ASP A 1 108 ? -18.527 -2.931 25.240 1.00 96.44 108 ASP A N 1
ATOM 828 C CA . ASP A 1 108 ? -19.000 -2.241 24.043 1.00 96.44 108 ASP A CA 1
ATOM 829 C C . ASP A 1 108 ? -17.880 -1.399 23.412 1.00 96.44 108 ASP A C 1
ATOM 831 O O . ASP A 1 108 ? -17.684 -1.459 22.198 1.00 96.44 108 ASP A O 1
ATOM 835 N N . GLU A 1 109 ? -17.065 -0.713 24.222 1.00 94.50 109 GLU A N 1
ATOM 836 C CA . GLU A 1 109 ? -15.849 -0.017 23.776 1.00 94.50 109 GLU A CA 1
ATOM 837 C C . GLU A 1 109 ? -14.846 -0.974 23.115 1.00 94.50 109 GLU A C 1
ATOM 839 O O . GLU A 1 109 ? -14.294 -0.670 22.055 1.00 94.50 109 GLU A O 1
ATOM 844 N N . PHE A 1 110 ? -14.630 -2.157 23.700 1.00 96.44 110 PHE A N 1
ATOM 845 C CA . PHE A 1 110 ? -13.746 -3.168 23.119 1.00 96.44 110 PHE A CA 1
ATOM 846 C C . PHE A 1 110 ? -14.272 -3.695 21.777 1.00 96.44 110 PHE A C 1
ATOM 848 O O . PHE A 1 110 ? -13.510 -3.801 20.816 1.00 96.44 110 PHE A O 1
ATOM 855 N N . LEU A 1 111 ? -15.573 -3.986 21.685 1.00 95.88 111 LEU A N 1
ATOM 856 C CA . LEU A 1 111 ? -16.205 -4.442 20.443 1.00 95.88 111 LEU A CA 1
ATOM 857 C C . LEU A 1 111 ? -16.187 -3.356 19.358 1.00 95.88 111 LEU A C 1
ATOM 859 O O . LEU A 1 111 ? -16.011 -3.667 18.181 1.00 95.88 111 LEU A O 1
ATOM 863 N N . ALA A 1 112 ? -16.347 -2.086 19.734 1.00 95.06 112 ALA A N 1
ATOM 864 C CA . ALA A 1 112 ? -16.209 -0.965 18.811 1.00 95.06 112 ALA A CA 1
ATOM 865 C C . ALA A 1 112 ? -14.772 -0.856 18.275 1.00 95.06 112 ALA A C 1
ATOM 867 O O . ALA A 1 112 ? -14.582 -0.741 17.065 1.00 95.06 112 ALA A O 1
ATOM 868 N N . ALA A 1 113 ? -13.766 -0.974 19.148 1.00 93.31 113 ALA A N 1
ATOM 869 C CA . ALA A 1 113 ? -12.359 -0.977 18.747 1.00 93.31 113 ALA A CA 1
ATOM 870 C C . ALA A 1 113 ? -12.000 -2.184 17.859 1.00 93.31 113 ALA A C 1
ATOM 872 O O . ALA A 1 113 ? -11.175 -2.068 16.957 1.00 93.31 113 ALA A O 1
ATOM 873 N N . GLU A 1 114 ? -12.630 -3.343 18.071 1.00 92.69 114 GLU A N 1
ATOM 874 C CA . GLU A 1 114 ? -12.444 -4.524 17.224 1.00 92.69 114 GLU A CA 1
ATOM 875 C C . GLU A 1 114 ? -12.993 -4.326 15.807 1.00 92.69 114 GLU A C 1
ATOM 877 O O . GLU A 1 114 ? -12.301 -4.650 14.842 1.00 92.69 114 GLU A O 1
ATOM 882 N N . LYS A 1 115 ? -14.179 -3.723 15.672 1.00 95.38 115 LYS A N 1
ATOM 883 C CA . LYS A 1 115 ? -14.733 -3.358 14.358 1.00 95.38 115 LYS A CA 1
ATOM 884 C C . LYS A 1 115 ? -13.853 -2.340 13.636 1.00 95.38 115 LYS A C 1
ATOM 886 O O . LYS A 1 115 ? -13.554 -2.520 12.461 1.00 95.38 115 LYS A O 1
ATOM 891 N N . GLN A 1 116 ? -13.369 -1.322 14.349 1.00 94.12 116 GLN A N 1
ATOM 892 C CA . GLN A 1 116 ? -12.432 -0.347 13.784 1.00 94.12 116 GLN A CA 1
ATOM 893 C C . GLN A 1 116 ? -11.116 -0.999 13.347 1.00 94.12 116 GLN A C 1
ATOM 895 O O . GLN A 1 116 ? -10.538 -0.600 12.339 1.00 94.12 116 GLN A O 1
ATOM 900 N N . GLU A 1 117 ? -10.631 -2.014 14.071 1.00 92.94 117 GLU A N 1
ATOM 901 C CA . GLU A 1 117 ? -9.424 -2.744 13.679 1.00 92.94 117 GLU A CA 1
ATOM 902 C C . GLU A 1 117 ? -9.646 -3.513 12.373 1.00 92.94 117 GLU A C 1
ATOM 904 O O . GLU A 1 117 ? -8.775 -3.509 11.502 1.00 92.94 117 GLU A O 1
ATOM 909 N N . GLU A 1 118 ? -10.799 -4.162 12.221 1.00 93.19 118 GLU A N 1
ATOM 910 C CA . GLU A 1 118 ? -11.163 -4.870 10.993 1.00 93.19 118 GLU A CA 1
ATOM 911 C C . GLU A 1 118 ? -11.298 -3.908 9.803 1.00 93.19 118 GLU A C 1
ATOM 913 O O . GLU A 1 118 ? -10.714 -4.154 8.746 1.00 93.19 118 GLU A O 1
ATOM 918 N N . GLU A 1 119 ? -11.966 -2.768 9.994 1.00 93.50 119 GLU A N 1
ATOM 919 C CA . GLU A 1 119 ? -12.096 -1.713 8.983 1.00 93.50 119 GLU A CA 1
ATOM 920 C C . GLU A 1 119 ? -10.734 -1.127 8.584 1.00 93.50 119 GLU A C 1
ATOM 922 O O . GLU A 1 119 ? -10.443 -0.961 7.398 1.00 93.50 119 GLU A O 1
ATOM 927 N N . ALA A 1 120 ? -9.852 -0.868 9.552 1.00 91.00 120 ALA A N 1
ATOM 928 C CA . ALA A 1 120 ? -8.513 -0.353 9.283 1.00 91.00 120 ALA A CA 1
ATOM 929 C C . ALA A 1 120 ? -7.612 -1.384 8.593 1.00 91.00 120 ALA A C 1
ATOM 931 O O . ALA A 1 120 ? -6.811 -1.021 7.732 1.00 91.00 120 ALA A O 1
ATOM 932 N N . ARG A 1 121 ? -7.758 -2.675 8.917 1.00 91.81 121 ARG A N 1
ATOM 933 C CA . ARG A 1 121 ? -7.079 -3.763 8.196 1.00 91.81 121 ARG A CA 1
ATOM 934 C C . ARG A 1 121 ? -7.583 -3.882 6.759 1.00 91.81 121 ARG A C 1
ATOM 936 O O . ARG A 1 121 ? -6.769 -4.069 5.859 1.00 91.81 121 ARG A O 1
ATOM 943 N N . ALA A 1 122 ? -8.887 -3.739 6.528 1.00 92.06 122 ALA A N 1
ATOM 944 C CA . ALA A 1 122 ? -9.452 -3.723 5.181 1.00 92.06 122 ALA A CA 1
ATOM 945 C C . ALA A 1 122 ? -8.944 -2.517 4.369 1.00 92.06 122 ALA A C 1
ATOM 947 O O . ALA A 1 122 ? -8.5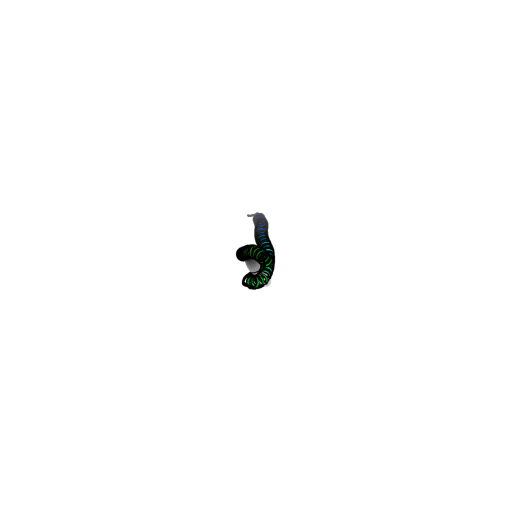34 -2.678 3.220 1.00 92.06 122 ALA A O 1
ATOM 948 N N . ALA A 1 123 ? -8.882 -1.333 4.987 1.00 88.38 123 ALA A N 1
ATOM 949 C CA . ALA A 1 123 ? -8.320 -0.134 4.368 1.00 88.38 123 ALA A CA 1
ATOM 950 C C . ALA A 1 123 ? -6.819 -0.279 4.052 1.00 88.38 123 ALA A C 1
ATOM 952 O O . ALA A 1 123 ? -6.369 0.168 2.997 1.00 88.38 123 ALA A O 1
ATOM 953 N N . LEU A 1 124 ? -6.046 -0.935 4.927 1.00 90.44 124 LEU A N 1
ATOM 954 C CA . LEU A 1 124 ? -4.638 -1.253 4.676 1.00 90.44 124 LEU A CA 1
ATOM 955 C C . LEU A 1 124 ? -4.481 -2.198 3.479 1.00 90.44 124 LEU A C 1
ATOM 957 O O . LEU A 1 124 ? -3.672 -1.918 2.602 1.00 90.44 124 LEU A O 1
ATOM 961 N N . ALA A 1 125 ? -5.282 -3.263 3.398 1.00 91.56 125 ALA A N 1
ATOM 962 C CA . ALA A 1 125 ? -5.241 -4.200 2.274 1.00 91.56 125 ALA A CA 1
ATOM 963 C C . ALA A 1 125 ? -5.608 -3.528 0.934 1.00 91.56 125 ALA A C 1
ATOM 965 O O . ALA A 1 125 ? -5.019 -3.826 -0.105 1.00 91.56 125 ALA A O 1
ATOM 966 N N . GLU A 1 126 ? -6.558 -2.586 0.939 1.00 91.69 126 GLU A N 1
ATOM 967 C CA . GLU A 1 126 ? -6.881 -1.792 -0.251 1.00 91.69 126 GLU A CA 1
ATOM 968 C C . GLU A 1 126 ? -5.728 -0.853 -0.643 1.00 91.69 126 GLU A C 1
ATOM 970 O O . GLU A 1 126 ? -5.407 -0.730 -1.828 1.00 91.69 126 GLU A O 1
ATOM 975 N N . ALA A 1 127 ? -5.084 -0.209 0.336 1.00 87.81 127 ALA A N 1
ATOM 976 C CA . ALA A 1 127 ? -3.920 0.642 0.101 1.00 87.81 127 ALA A CA 1
ATOM 977 C C . ALA A 1 127 ? -2.722 -0.160 -0.435 1.00 87.81 127 ALA A C 1
ATOM 979 O O . ALA A 1 127 ? -2.077 0.273 -1.388 1.00 87.81 127 ALA A O 1
ATOM 980 N N . GLU A 1 128 ? -2.472 -1.353 0.111 1.00 91.12 128 GLU A N 1
ATOM 981 C CA . GLU A 1 128 ? -1.453 -2.296 -0.366 1.00 91.12 128 GLU A CA 1
ATOM 982 C C . GLU A 1 128 ? -1.696 -2.687 -1.822 1.00 91.12 128 GLU A C 1
ATOM 984 O O . GLU A 1 128 ? -0.794 -2.559 -2.650 1.00 91.12 128 GLU A O 1
ATOM 989 N N . LYS A 1 129 ? -2.933 -3.063 -2.166 1.00 92.12 129 LYS A N 1
ATOM 990 C CA . LYS A 1 129 ? -3.300 -3.393 -3.546 1.00 92.12 129 LYS A CA 1
ATOM 991 C C . LYS A 1 129 ? -3.081 -2.211 -4.495 1.00 92.12 129 LYS A C 1
ATOM 993 O O . LYS A 1 129 ? -2.547 -2.391 -5.585 1.00 92.12 129 LYS A O 1
ATOM 998 N N . LYS A 1 130 ? -3.450 -0.990 -4.092 1.00 90.31 130 LYS A N 1
ATOM 999 C CA . LYS A 1 130 ? -3.224 0.220 -4.905 1.00 90.31 130 LYS A CA 1
ATOM 1000 C C . LYS A 1 130 ? -1.736 0.519 -5.094 1.00 90.31 130 LYS A C 1
ATOM 1002 O O . LYS A 1 130 ? -1.334 0.880 -6.198 1.00 90.31 130 LYS A O 1
ATOM 1007 N N . ALA A 1 131 ? -0.922 0.342 -4.055 1.00 84.88 131 ALA A N 1
ATOM 1008 C CA . ALA A 1 131 ? 0.526 0.508 -4.144 1.00 84.88 131 ALA A CA 1
ATOM 1009 C C . ALA A 1 131 ? 1.171 -0.550 -5.052 1.00 84.88 131 ALA A C 1
ATOM 1011 O O . ALA A 1 131 ? 2.034 -0.225 -5.867 1.00 84.88 131 ALA A O 1
ATOM 1012 N N . GLU A 1 132 ? 0.721 -1.801 -4.973 1.00 90.56 132 GLU A N 1
ATOM 1013 C CA . GLU A 1 132 ? 1.177 -2.875 -5.856 1.00 90.56 132 GLU A CA 1
ATOM 1014 C C . GLU A 1 132 ? 0.768 -2.634 -7.320 1.00 90.56 132 GLU A C 1
ATOM 1016 O O . GLU A 1 132 ? 1.588 -2.791 -8.228 1.00 90.56 132 GLU A O 1
ATOM 1021 N N . GLU A 1 133 ? -0.462 -2.171 -7.566 1.00 89.88 133 GLU A N 1
ATOM 1022 C CA . GLU A 1 133 ? -0.926 -1.786 -8.903 1.00 89.88 133 GLU A CA 1
ATOM 1023 C C . GLU A 1 133 ? -0.116 -0.617 -9.481 1.00 89.88 133 GLU A C 1
ATOM 1025 O O . GLU A 1 133 ? 0.247 -0.650 -10.658 1.00 89.88 133 GLU A O 1
ATOM 1030 N N . ALA A 1 134 ? 0.198 0.403 -8.674 1.00 85.69 134 ALA A N 1
ATOM 1031 C CA . ALA A 1 134 ? 1.021 1.534 -9.098 1.00 85.69 134 ALA A CA 1
ATOM 1032 C C . ALA A 1 134 ? 2.435 1.082 -9.499 1.00 85.69 134 ALA A C 1
ATOM 1034 O O . ALA A 1 134 ? 2.891 1.398 -10.600 1.00 85.69 134 ALA A O 1
ATOM 1035 N N . ARG A 1 135 ? 3.080 0.254 -8.664 1.00 83.00 135 ARG A N 1
ATOM 1036 C CA . ARG A 1 135 ? 4.405 -0.327 -8.946 1.00 83.00 135 ARG A CA 1
ATOM 1037 C C . ARG A 1 135 ? 4.402 -1.198 -10.199 1.00 83.00 135 ARG A C 1
ATOM 1039 O O . ARG A 1 135 ? 5.313 -1.103 -11.018 1.00 83.00 135 ARG A O 1
ATOM 1046 N N . THR A 1 136 ? 3.372 -2.024 -10.378 1.00 88.19 136 THR A N 1
ATOM 1047 C CA . THR A 1 136 ? 3.247 -2.899 -11.554 1.00 88.19 136 THR A CA 1
ATOM 1048 C C . THR A 1 136 ? 3.084 -2.078 -12.830 1.00 88.19 136 THR A C 1
ATOM 1050 O O . THR A 1 136 ? 3.797 -2.312 -13.803 1.00 88.19 136 THR A O 1
ATOM 1053 N N . ARG A 1 137 ? 2.226 -1.049 -12.821 1.00 87.19 137 ARG A N 1
ATOM 1054 C CA . ARG A 1 137 ? 2.040 -0.159 -13.979 1.00 87.19 137 ARG A CA 1
ATOM 1055 C C . ARG A 1 137 ? 3.313 0.607 -14.331 1.00 87.19 137 ARG A C 1
ATOM 1057 O O . ARG A 1 137 ? 3.634 0.742 -15.512 1.00 87.19 137 ARG A O 1
ATOM 1064 N N . ALA A 1 138 ? 4.044 1.093 -13.331 1.00 82.56 138 ALA A N 1
ATOM 1065 C CA . ALA A 1 138 ? 5.322 1.759 -13.554 1.00 82.56 138 ALA A CA 1
ATOM 1066 C C . ALA A 1 138 ? 6.369 0.791 -14.133 1.00 82.56 138 ALA A C 1
ATOM 1068 O O . ALA A 1 138 ? 7.042 1.115 -15.111 1.00 82.56 138 ALA A O 1
ATOM 1069 N N . ALA A 1 139 ? 6.459 -0.434 -13.604 1.00 84.81 139 ALA A N 1
ATOM 1070 C CA . ALA A 1 139 ? 7.350 -1.468 -14.127 1.00 84.81 139 ALA A CA 1
ATOM 1071 C C . ALA A 1 139 ? 7.016 -1.852 -15.580 1.00 84.81 139 ALA A C 1
ATOM 1073 O O . ALA A 1 139 ? 7.914 -1.923 -16.421 1.00 84.81 139 ALA A O 1
ATOM 1074 N N . GLU A 1 140 ? 5.735 -2.039 -15.905 1.00 88.25 140 GLU A N 1
ATOM 1075 C CA . GLU A 1 140 ? 5.275 -2.320 -17.268 1.00 88.25 140 GLU A CA 1
ATOM 1076 C C . GLU A 1 140 ? 5.629 -1.187 -18.232 1.00 88.25 140 GLU A C 1
ATOM 1078 O O . GLU A 1 140 ? 6.121 -1.430 -19.335 1.00 88.25 140 GLU A O 1
ATOM 1083 N N . LYS A 1 141 ? 5.425 0.067 -17.819 1.00 86.06 141 LYS A N 1
ATOM 1084 C CA . LYS A 1 141 ? 5.745 1.223 -18.656 1.00 86.06 141 LYS A CA 1
ATOM 1085 C C . LYS A 1 141 ? 7.249 1.359 -18.889 1.00 86.06 141 LYS A C 1
ATOM 1087 O O . LYS A 1 141 ? 7.647 1.557 -20.037 1.00 86.06 141 LYS A O 1
ATOM 1092 N N . ARG A 1 142 ? 8.081 1.146 -17.862 1.00 83.56 142 ARG A N 1
ATOM 1093 C CA . ARG A 1 142 ? 9.549 1.091 -18.002 1.00 83.56 142 ARG A CA 1
ATOM 1094 C C . ARG A 1 142 ? 9.981 -0.021 -18.959 1.00 83.56 142 ARG A C 1
ATOM 1096 O O . ARG A 1 142 ? 10.775 0.237 -19.858 1.00 83.56 142 ARG A O 1
ATOM 1103 N N . ALA A 1 143 ? 9.404 -1.218 -18.841 1.00 86.56 143 ALA A N 1
ATOM 1104 C CA . ALA A 1 143 ? 9.699 -2.334 -19.741 1.00 86.56 143 ALA A CA 1
ATOM 1105 C C . ALA A 1 143 ? 9.302 -2.035 -21.201 1.00 86.56 143 ALA A C 1
ATOM 1107 O O . ALA A 1 143 ? 10.031 -2.371 -22.136 1.00 86.56 143 ALA A O 1
ATOM 1108 N N . LEU A 1 144 ? 8.164 -1.366 -21.418 1.00 87.69 144 LEU A N 1
ATOM 1109 C CA . LEU A 1 144 ? 7.733 -0.936 -22.751 1.00 87.69 144 LEU A CA 1
ATOM 1110 C C . LEU A 1 144 ? 8.637 0.157 -23.334 1.00 87.69 144 LEU A C 1
ATOM 1112 O O . LEU A 1 144 ? 8.890 0.154 -24.539 1.00 87.69 144 LEU A O 1
ATOM 1116 N N . GLU A 1 145 ? 9.111 1.095 -22.515 1.00 86.94 145 GLU A N 1
ATOM 1117 C CA . GLU A 1 145 ? 10.046 2.137 -22.950 1.00 86.94 145 GLU A CA 1
ATOM 1118 C C . GLU A 1 145 ? 11.424 1.552 -23.285 1.00 86.94 145 GLU A C 1
ATOM 1120 O O . GLU A 1 145 ? 11.962 1.855 -24.349 1.00 86.94 145 GLU A O 1
ATOM 1125 N N . GLU A 1 146 ? 11.949 0.634 -22.469 1.00 86.62 146 GLU A N 1
ATOM 1126 C CA . GLU A 1 146 ? 13.204 -0.076 -22.747 1.00 86.62 146 GLU A CA 1
ATOM 1127 C C . GLU A 1 146 ? 13.122 -0.891 -24.046 1.00 86.62 146 GLU A C 1
ATOM 1129 O O . GLU A 1 146 ? 14.029 -0.828 -24.879 1.00 86.62 146 GLU A O 1
ATOM 1134 N N . LYS A 1 147 ? 11.997 -1.582 -24.278 1.00 90.25 147 LYS A N 1
ATOM 1135 C CA . LYS A 1 147 ? 11.760 -2.319 -25.525 1.00 90.25 147 LYS A CA 1
ATOM 1136 C C . LYS A 1 147 ? 11.788 -1.399 -26.747 1.00 90.25 147 LYS A C 1
ATOM 1138 O O . LYS A 1 147 ? 12.434 -1.738 -27.734 1.00 90.25 147 LYS A O 1
ATOM 1143 N N . LYS A 1 148 ? 11.142 -0.229 -26.678 1.00 88.88 148 LYS A N 1
ATOM 1144 C CA . LYS A 1 148 ? 11.154 0.751 -27.780 1.00 88.88 148 LYS A CA 1
ATOM 1145 C C . LYS A 1 148 ? 12.561 1.264 -28.066 1.00 88.88 148 LYS A C 1
ATOM 1147 O O . LYS A 1 148 ? 12.961 1.321 -29.222 1.00 88.88 148 LYS A O 1
ATOM 1152 N N . VAL A 1 149 ? 13.333 1.576 -27.026 1.00 86.31 149 VAL A N 1
ATOM 1153 C CA . VAL A 1 149 ? 14.727 2.017 -27.184 1.00 86.31 149 VAL A CA 1
ATOM 1154 C C . VAL A 1 149 ? 15.585 0.914 -27.814 1.00 86.31 149 VAL A C 1
ATOM 1156 O O . VAL A 1 149 ? 16.390 1.192 -28.705 1.00 86.31 149 VAL A O 1
ATOM 1159 N N . ALA A 1 150 ? 15.400 -0.342 -27.398 1.00 86.06 150 ALA A N 1
ATOM 1160 C CA . ALA A 1 150 ? 16.101 -1.483 -27.980 1.00 86.06 150 ALA A CA 1
ATOM 1161 C C . ALA A 1 150 ? 15.721 -1.716 -29.455 1.00 86.06 150 ALA A C 1
ATOM 1163 O O . ALA A 1 150 ? 16.595 -2.000 -30.276 1.00 86.06 150 ALA A O 1
ATOM 1164 N N . GLU A 1 151 ? 14.443 -1.556 -29.806 1.00 91.12 151 GLU A N 1
ATOM 1165 C CA . GLU A 1 151 ? 13.946 -1.657 -31.183 1.00 91.12 151 GLU A CA 1
ATOM 1166 C C . GLU A 1 151 ? 14.507 -0.541 -32.079 1.00 91.12 151 GLU A C 1
ATOM 1168 O O . GLU A 1 151 ? 15.068 -0.842 -33.134 1.00 91.12 151 GLU A O 1
ATOM 1173 N N . GLU A 1 152 ? 14.467 0.721 -31.637 1.00 89.94 152 GLU A N 1
ATOM 1174 C CA . GLU A 1 152 ? 15.043 1.861 -32.370 1.00 89.94 152 GLU A CA 1
ATOM 1175 C C . GLU A 1 152 ? 16.560 1.697 -32.586 1.00 89.94 152 GLU A C 1
ATOM 1177 O O . GLU A 1 152 ? 17.092 1.984 -33.665 1.00 89.94 152 GLU A O 1
ATOM 1182 N N . ALA A 1 153 ? 17.282 1.196 -31.577 1.00 86.44 153 ALA A N 1
ATOM 1183 C CA . ALA A 1 153 ? 18.713 0.921 -31.686 1.00 86.44 153 ALA A CA 1
ATOM 1184 C C . ALA A 1 153 ? 19.009 -0.216 -32.679 1.00 86.44 153 ALA A C 1
ATOM 1186 O O . ALA A 1 153 ? 19.943 -0.110 -33.483 1.00 86.44 153 ALA A O 1
ATOM 1187 N N . ALA A 1 154 ? 18.211 -1.288 -32.651 1.00 90.06 154 ALA A N 1
ATOM 1188 C CA . ALA A 1 154 ? 18.346 -2.414 -33.569 1.00 90.06 154 ALA A CA 1
ATOM 1189 C C . ALA A 1 154 ? 18.040 -2.011 -35.019 1.00 90.06 154 ALA A C 1
ATOM 1191 O O . ALA A 1 154 ? 18.759 -2.419 -35.934 1.00 90.06 154 ALA A O 1
ATOM 1192 N N . GLU A 1 155 ? 17.019 -1.184 -35.238 1.00 92.12 155 GLU A N 1
ATOM 1193 C CA . GLU A 1 155 ? 16.670 -0.671 -36.562 1.00 92.12 155 GLU A CA 1
ATOM 1194 C C . GLU A 1 155 ? 17.786 0.212 -37.130 1.00 92.12 155 GLU A C 1
ATOM 1196 O O . GLU A 1 155 ? 18.237 0.002 -38.259 1.00 92.12 155 GLU A O 1
ATOM 1201 N N . LYS A 1 156 ? 18.329 1.126 -36.321 1.00 92.75 156 LYS A N 1
ATOM 1202 C CA . LYS A 1 156 ? 19.460 1.965 -36.731 1.00 92.75 156 LYS A CA 1
ATOM 1203 C C . LYS A 1 156 ? 20.699 1.136 -37.090 1.00 92.75 156 LYS A C 1
ATOM 1205 O O . LYS A 1 156 ? 21.384 1.445 -38.064 1.00 92.75 156 LYS A O 1
ATOM 1210 N N . ALA A 1 157 ? 20.974 0.069 -36.339 1.00 89.25 157 ALA A N 1
ATOM 1211 C CA . ALA A 1 157 ? 22.078 -0.840 -36.638 1.00 89.25 157 ALA A CA 1
ATOM 1212 C C . ALA A 1 157 ? 21.879 -1.594 -37.968 1.00 89.25 157 ALA A C 1
ATOM 1214 O O . ALA A 1 157 ? 22.857 -1.857 -38.671 1.00 89.25 157 ALA A O 1
ATOM 1215 N N . ARG A 1 158 ? 20.633 -1.926 -38.339 1.00 91.38 158 ARG A N 1
ATOM 1216 C CA . ARG A 1 158 ? 20.311 -2.525 -39.648 1.00 91.38 158 ARG A CA 1
ATOM 1217 C C . ARG A 1 158 ? 20.514 -1.530 -40.785 1.00 91.38 158 ARG A C 1
ATOM 1219 O O . ARG A 1 158 ? 21.255 -1.845 -41.710 1.00 91.38 158 ARG A O 1
ATOM 1226 N N . GLN A 1 159 ? 19.971 -0.319 -40.659 1.00 93.62 159 GLN A N 1
ATOM 1227 C CA . GLN A 1 159 ? 20.145 0.744 -41.657 1.00 93.62 159 GLN A CA 1
ATOM 1228 C C . GLN A 1 159 ? 21.629 1.070 -41.897 1.00 93.62 159 GLN A C 1
ATOM 1230 O O . GLN A 1 159 ? 22.056 1.265 -43.033 1.00 93.62 159 GLN A O 1
ATOM 1235 N N . GLU A 1 160 ? 22.448 1.082 -40.840 1.00 93.81 160 GLU A N 1
ATOM 1236 C CA . GLU A 1 160 ? 23.890 1.307 -40.972 1.00 93.81 160 GLU A CA 1
ATOM 1237 C C . GLU A 1 160 ? 24.597 0.170 -41.727 1.00 93.81 160 GLU A C 1
ATOM 1239 O O . GLU A 1 160 ? 25.469 0.430 -42.560 1.00 93.81 160 GLU A O 1
ATOM 1244 N N . ARG A 1 161 ? 24.232 -1.091 -41.464 1.00 93.75 161 ARG A N 1
ATOM 1245 C CA . ARG A 1 161 ? 24.789 -2.242 -42.193 1.00 93.75 161 ARG A CA 1
ATOM 1246 C C . ARG A 1 161 ? 24.391 -2.221 -43.663 1.00 93.75 161 ARG A C 1
ATOM 1248 O O . ARG A 1 161 ? 25.261 -2.409 -44.506 1.00 93.75 161 ARG A O 1
ATOM 1255 N N . GLU A 1 162 ? 23.124 -1.947 -43.955 1.00 94.31 162 GLU A N 1
ATOM 1256 C CA . GLU A 1 162 ? 22.610 -1.850 -45.324 1.00 94.31 162 GLU A CA 1
ATOM 1257 C C . GLU A 1 162 ? 23.333 -0.750 -46.112 1.00 94.31 162 GLU A C 1
ATOM 1259 O O . GLU A 1 162 ? 23.833 -1.002 -47.209 1.00 94.31 162 GLU A O 1
ATOM 1264 N N . ALA A 1 163 ? 23.511 0.436 -45.521 1.00 93.25 163 ALA A N 1
ATOM 1265 C CA . ALA A 1 163 ? 24.249 1.532 -46.150 1.00 93.25 163 ALA A CA 1
ATOM 1266 C C . ALA A 1 163 ? 25.726 1.180 -46.420 1.00 93.25 163 ALA A C 1
ATOM 1268 O O . ALA A 1 163 ? 26.279 1.544 -47.462 1.00 93.25 163 ALA A O 1
ATOM 1269 N N . ARG A 1 164 ? 26.381 0.455 -45.501 1.00 92.75 164 ARG A N 1
ATOM 1270 C CA . ARG A 1 164 ? 27.763 -0.021 -45.690 1.00 92.75 164 ARG A CA 1
ATOM 1271 C C . ARG A 1 164 ? 27.857 -1.081 -46.785 1.00 92.75 164 ARG A C 1
ATOM 1273 O O . ARG A 1 164 ? 28.807 -1.051 -47.563 1.00 92.75 164 ARG A O 1
ATOM 1280 N N . GLU A 1 165 ? 26.895 -1.997 -46.857 1.00 94.81 165 GLU A N 1
ATOM 1281 C CA . GLU A 1 165 ? 26.851 -3.024 -47.899 1.00 94.81 165 GLU A CA 1
ATOM 1282 C C . GLU A 1 165 ? 26.635 -2.403 -49.286 1.00 94.81 165 GLU A C 1
ATOM 1284 O O . GLU A 1 165 ? 27.326 -2.762 -50.239 1.00 94.81 165 GLU A O 1
ATOM 1289 N N . GLU A 1 166 ? 25.741 -1.417 -49.402 1.00 94.75 166 GLU A N 1
ATOM 1290 C CA . GLU A 1 166 ? 25.527 -0.686 -50.654 1.00 94.75 166 GLU A CA 1
ATOM 1291 C C . GLU A 1 166 ? 26.784 0.091 -51.080 1.00 94.75 166 GLU A C 1
ATOM 1293 O O . GLU A 1 166 ? 27.173 0.062 -52.251 1.00 94.75 166 GLU A O 1
ATOM 1298 N N . ALA A 1 167 ? 27.470 0.741 -50.134 1.00 91.31 167 ALA A N 1
ATOM 1299 C CA . ALA A 1 167 ? 28.735 1.420 -50.405 1.00 91.31 167 ALA A CA 1
ATOM 1300 C C . ALA A 1 167 ? 29.832 0.442 -50.865 1.00 91.31 167 ALA A C 1
ATOM 1302 O O . ALA A 1 167 ? 30.564 0.743 -51.809 1.00 91.31 167 ALA A O 1
ATOM 1303 N N . ALA A 1 168 ? 29.920 -0.742 -50.248 1.00 92.19 168 ALA A N 1
ATOM 1304 C CA . ALA A 1 168 ? 30.877 -1.778 -50.629 1.00 92.19 168 ALA A CA 1
ATOM 1305 C C . ALA A 1 168 ? 30.612 -2.323 -52.042 1.00 92.19 168 ALA A C 1
ATOM 1307 O O . ALA A 1 168 ? 31.555 -2.472 -52.819 1.00 92.19 168 ALA A O 1
ATOM 1308 N N . LYS A 1 169 ? 29.343 -2.551 -52.411 1.00 95.31 169 LYS A N 1
ATOM 1309 C CA . LYS A 1 169 ? 28.964 -2.966 -53.775 1.00 95.31 169 LYS A CA 1
ATOM 1310 C C . LYS A 1 169 ? 29.364 -1.917 -54.810 1.00 95.31 169 LYS A C 1
ATOM 1312 O O . LYS A 1 169 ? 30.029 -2.251 -55.785 1.00 95.31 169 LYS A O 1
ATOM 1317 N N . LYS A 1 170 ? 29.070 -0.638 -54.553 1.00 94.94 170 LYS A N 1
ATOM 1318 C CA . LYS A 1 170 ? 29.473 0.468 -55.443 1.00 94.94 170 LYS A CA 1
ATOM 1319 C C . LYS A 1 170 ? 30.992 0.572 -55.594 1.00 94.94 170 LYS A C 1
ATOM 1321 O O . LYS A 1 170 ? 31.482 0.800 -56.698 1.00 94.94 170 LYS A O 1
ATOM 1326 N N . ALA A 1 171 ? 31.742 0.386 -54.508 1.00 88.88 171 ALA A N 1
ATOM 1327 C CA . ALA A 1 171 ? 33.203 0.382 -54.552 1.00 88.88 171 ALA A CA 1
ATOM 1328 C C . ALA A 1 171 ? 33.751 -0.801 -55.370 1.00 88.88 171 ALA A C 1
ATOM 1330 O O . ALA A 1 171 ? 34.667 -0.618 -56.170 1.00 88.88 171 ALA A O 1
ATOM 1331 N N . HIS A 1 172 ? 33.162 -1.991 -55.217 1.00 92.00 172 HIS A N 1
ATOM 1332 C CA . HIS A 1 172 ? 33.532 -3.179 -55.985 1.00 92.00 172 HIS A CA 1
ATOM 1333 C C . HIS A 1 172 ? 33.243 -3.006 -57.484 1.00 92.00 172 HIS A C 1
ATOM 1335 O O . HIS A 1 172 ? 34.116 -3.255 -58.309 1.00 92.00 172 HIS A O 1
ATOM 1341 N N . GLU A 1 173 ? 32.058 -2.509 -57.847 1.00 95.44 173 GLU A N 1
ATOM 1342 C CA . GLU A 1 173 ? 31.695 -2.230 -59.244 1.00 95.44 173 GLU A CA 1
ATOM 1343 C C . GLU A 1 173 ? 32.626 -1.195 -59.897 1.00 95.44 173 GLU A C 1
ATOM 1345 O O . GLU A 1 173 ? 32.993 -1.327 -61.067 1.00 95.44 173 GLU A O 1
ATOM 1350 N N . ALA A 1 174 ? 33.029 -0.157 -59.157 1.00 92.56 174 ALA A N 1
ATOM 1351 C CA . ALA A 1 174 ? 33.987 0.832 -59.646 1.00 92.56 174 ALA A CA 1
ATOM 1352 C C . ALA A 1 174 ? 35.384 0.223 -59.854 1.00 92.56 174 ALA A C 1
ATOM 1354 O O . ALA A 1 174 ? 36.019 0.479 -60.880 1.00 92.56 174 ALA A O 1
ATOM 1355 N N . ALA A 1 175 ? 35.840 -0.614 -58.917 1.00 89.62 175 ALA A N 1
ATOM 1356 C CA . ALA A 1 175 ? 37.116 -1.318 -59.019 1.00 89.62 175 ALA A CA 1
ATOM 1357 C C . ALA A 1 175 ? 37.144 -2.291 -60.210 1.00 89.62 175 ALA A C 1
ATOM 1359 O O . ALA A 1 175 ? 38.135 -2.344 -60.936 1.00 89.62 175 ALA A O 1
ATOM 1360 N N . GLU A 1 176 ? 36.048 -3.009 -60.463 1.00 94.50 176 GLU A N 1
ATOM 1361 C CA . GLU A 1 176 ? 35.932 -3.931 -61.595 1.00 94.50 176 GLU A CA 1
ATOM 1362 C C . GLU A 1 176 ? 35.999 -3.197 -62.944 1.00 94.50 176 GLU A C 1
ATOM 1364 O O . GLU A 1 176 ? 36.708 -3.631 -63.854 1.00 94.50 176 GLU A O 1
ATOM 1369 N N . LYS A 1 177 ? 35.340 -2.035 -63.062 1.00 95.31 177 LYS A N 1
ATOM 1370 C CA . LYS A 1 177 ? 35.422 -1.192 -64.268 1.00 95.31 177 LYS A CA 1
ATOM 1371 C C . LYS A 1 177 ? 36.836 -0.671 -64.509 1.00 95.31 177 LYS A C 1
ATOM 1373 O O . LYS A 1 177 ? 37.322 -0.758 -65.636 1.00 95.31 177 LYS A O 1
ATOM 1378 N N . ALA A 1 178 ? 37.503 -0.183 -63.463 1.00 91.00 178 ALA A N 1
ATOM 1379 C CA . ALA A 1 178 ? 38.884 0.283 -63.557 1.00 91.00 178 ALA A CA 1
ATOM 1380 C C . ALA A 1 178 ? 39.842 -0.854 -63.957 1.00 91.00 178 ALA A C 1
ATOM 1382 O O . ALA A 1 178 ? 40.692 -0.674 -64.827 1.00 91.00 178 ALA A O 1
ATOM 1383 N N . ALA A 1 179 ? 39.666 -2.052 -63.390 1.00 90.50 179 ALA A N 1
ATOM 1384 C CA . ALA A 1 179 ? 40.456 -3.227 -63.751 1.00 90.50 179 ALA A CA 1
ATOM 1385 C C . ALA A 1 179 ? 40.222 -3.667 -65.208 1.00 90.50 179 ALA A C 1
ATOM 1387 O O . ALA A 1 179 ? 41.168 -4.037 -65.905 1.00 90.50 179 ALA A O 1
ATOM 1388 N N . ALA A 1 180 ? 38.979 -3.606 -65.696 1.00 92.75 180 ALA A N 1
ATOM 1389 C CA . ALA A 1 180 ? 38.654 -3.919 -67.086 1.00 92.75 180 ALA A CA 1
ATOM 1390 C C . ALA A 1 180 ? 39.247 -2.899 -68.077 1.00 92.75 180 ALA A C 1
ATOM 1392 O O . ALA A 1 180 ? 39.680 -3.281 -69.165 1.00 92.75 180 ALA A O 1
ATOM 1393 N N . GLU A 1 181 ? 39.290 -1.613 -67.722 1.00 93.75 181 GLU A N 1
ATOM 1394 C CA . GLU A 1 181 ? 39.936 -0.574 -68.533 1.00 93.75 181 GLU A CA 1
ATOM 1395 C C . GLU A 1 181 ? 41.460 -0.736 -68.562 1.00 93.75 181 GLU A C 1
ATOM 1397 O O . GLU A 1 181 ? 42.057 -0.672 -69.637 1.00 93.75 181 GLU A O 1
ATOM 1402 N N . ALA A 1 182 ? 42.075 -1.042 -67.414 1.00 91.31 182 ALA A N 1
ATOM 1403 C CA . ALA A 1 182 ? 43.507 -1.317 -67.323 1.00 91.31 182 ALA A CA 1
ATOM 1404 C C . ALA A 1 182 ? 43.918 -2.497 -68.218 1.00 91.31 182 ALA A C 1
ATOM 1406 O O . ALA A 1 182 ? 44.856 -2.363 -69.001 1.00 91.31 182 ALA A O 1
ATOM 1407 N N . LYS A 1 183 ? 43.161 -3.606 -68.200 1.00 92.69 183 LYS A N 1
ATOM 1408 C CA . LYS A 1 183 ? 43.403 -4.752 -69.096 1.00 92.69 183 LYS A CA 1
ATOM 1409 C C . LYS A 1 183 ? 43.298 -4.375 -70.574 1.00 92.69 183 LYS A C 1
ATOM 1411 O O . LYS A 1 183 ? 44.140 -4.773 -71.368 1.00 92.69 183 LYS A O 1
ATOM 1416 N N . LYS A 1 184 ? 42.311 -3.555 -70.953 1.00 94.12 184 LYS A N 1
ATOM 1417 C CA . LYS A 1 184 ? 42.179 -3.070 -72.340 1.00 94.12 184 LYS A CA 1
ATOM 1418 C C . LYS A 1 184 ? 43.345 -2.175 -72.763 1.00 94.12 184 LYS A C 1
ATOM 1420 O O . LYS A 1 184 ? 43.727 -2.192 -73.931 1.00 94.12 184 LYS A O 1
ATOM 1425 N N . ALA A 1 185 ? 43.876 -1.358 -71.855 1.00 91.25 185 ALA A N 1
ATOM 1426 C CA . ALA A 1 185 ? 45.048 -0.530 -72.127 1.00 91.25 185 ALA A CA 1
ATOM 1427 C C . ALA A 1 185 ? 46.316 -1.388 -72.273 1.00 91.25 185 ALA A C 1
ATOM 1429 O O . ALA A 1 185 ? 47.085 -1.186 -73.211 1.00 91.25 185 ALA A O 1
ATOM 1430 N N . GLU A 1 186 ? 46.482 -2.382 -71.401 1.00 88.75 186 GLU A N 1
ATOM 1431 C CA . GLU A 1 186 ? 47.577 -3.353 -71.446 1.00 88.75 186 GLU A CA 1
ATOM 1432 C C . GLU A 1 186 ? 47.566 -4.166 -72.752 1.00 88.75 186 GLU A C 1
ATOM 1434 O O . GLU A 1 186 ? 48.588 -4.261 -73.430 1.00 88.75 186 GLU A O 1
ATOM 1439 N N . GLU A 1 187 ? 46.401 -4.661 -73.180 1.00 92.50 187 GLU A N 1
ATOM 1440 C CA . GLU A 1 187 ? 46.240 -5.382 -74.450 1.00 92.50 187 GLU A CA 1
ATOM 1441 C C . GLU A 1 187 ? 46.590 -4.515 -75.670 1.00 92.50 187 GLU A C 1
ATOM 1443 O O . GLU A 1 187 ? 47.225 -4.996 -76.612 1.00 92.50 187 GLU A O 1
ATOM 1448 N N . LYS A 1 188 ? 46.218 -3.226 -75.662 1.00 93.00 188 LYS A N 1
ATOM 1449 C CA . LYS A 1 188 ? 46.571 -2.288 -76.742 1.00 93.00 188 LYS A CA 1
ATOM 1450 C C . LYS A 1 188 ? 48.073 -2.027 -76.803 1.00 93.00 188 LYS A C 1
ATOM 1452 O O . LYS A 1 188 ? 48.639 -2.079 -77.891 1.00 93.00 188 LYS A O 1
ATOM 1457 N N . ALA A 1 189 ? 48.708 -1.794 -75.655 1.00 88.81 189 ALA A N 1
ATOM 1458 C CA . ALA A 1 189 ? 50.150 -1.579 -75.578 1.00 88.81 189 ALA A CA 1
ATOM 1459 C C . ALA A 1 189 ? 50.931 -2.827 -76.028 1.00 88.81 189 ALA A C 1
ATOM 1461 O O . ALA A 1 189 ? 51.881 -2.720 -76.800 1.00 88.81 189 ALA A O 1
ATOM 1462 N N . ALA A 1 190 ? 50.489 -4.022 -75.622 1.00 88.81 190 ALA A N 1
ATOM 1463 C CA . ALA A 1 190 ? 51.093 -5.280 -76.055 1.00 88.81 190 ALA A CA 1
ATOM 1464 C C . ALA A 1 190 ? 50.930 -5.528 -77.568 1.00 88.81 190 ALA A C 1
ATOM 1466 O O . ALA A 1 190 ? 51.841 -6.051 -78.209 1.00 88.81 190 ALA A O 1
ATOM 1467 N N . ALA A 1 191 ? 49.792 -5.150 -78.160 1.00 88.25 191 ALA A N 1
ATOM 1468 C CA . ALA A 1 191 ? 49.566 -5.268 -79.601 1.00 88.25 191 ALA A CA 1
ATOM 1469 C C . ALA A 1 191 ? 50.403 -4.271 -80.425 1.00 88.25 191 ALA A C 1
ATOM 1471 O O . ALA A 1 191 ? 50.859 -4.616 -81.513 1.00 88.25 191 ALA A O 1
ATOM 1472 N N . GLU A 1 192 ? 50.617 -3.052 -79.925 1.00 88.12 192 GLU A N 1
ATOM 1473 C CA . GLU A 1 192 ? 51.494 -2.057 -80.557 1.00 88.12 192 GLU A CA 1
ATOM 1474 C C . GLU A 1 192 ? 52.968 -2.469 -80.474 1.00 88.12 192 GLU A C 1
ATOM 1476 O O . GLU A 1 192 ? 53.673 -2.397 -81.477 1.00 88.12 192 GLU A O 1
ATOM 1481 N N . ALA A 1 193 ? 53.406 -2.999 -79.327 1.00 85.25 193 ALA A N 1
ATOM 1482 C CA . ALA A 1 193 ? 54.756 -3.534 -79.163 1.00 85.25 193 ALA A CA 1
ATOM 1483 C C . ALA A 1 193 ? 55.056 -4.662 -80.166 1.00 85.25 193 ALA A C 1
ATOM 1485 O O . ALA A 1 193 ? 56.099 -4.637 -80.809 1.00 85.25 193 ALA A O 1
ATOM 1486 N N . LYS A 1 194 ? 54.111 -5.593 -80.377 1.00 87.69 194 LYS A N 1
ATOM 1487 C CA . LYS A 1 194 ? 54.261 -6.658 -81.385 1.00 87.69 194 LYS A CA 1
ATOM 1488 C C . LYS A 1 194 ? 54.371 -6.125 -82.816 1.00 87.69 194 LYS A C 1
ATOM 1490 O O . LYS A 1 194 ? 55.150 -6.657 -83.589 1.00 87.69 194 LYS A O 1
ATOM 1495 N N . LYS A 1 195 ? 53.637 -5.063 -83.167 1.00 87.31 195 LYS A N 1
ATOM 1496 C CA . LYS A 1 195 ? 53.726 -4.430 -84.498 1.00 87.31 195 LYS A CA 1
ATOM 1497 C C . LYS A 1 195 ? 55.020 -3.653 -84.733 1.00 87.31 195 LYS A C 1
ATOM 1499 O O . LYS A 1 195 ? 55.347 -3.395 -85.880 1.00 87.31 195 LYS A O 1
ATOM 1504 N N . ALA A 1 196 ? 55.685 -3.202 -83.673 1.00 83.31 196 ALA A N 1
ATOM 1505 C CA . ALA A 1 196 ? 56.977 -2.527 -83.768 1.00 83.31 196 ALA A CA 1
ATOM 1506 C C . ALA A 1 196 ? 58.156 -3.516 -83.833 1.00 83.31 196 ALA A C 1
ATOM 1508 O O . ALA A 1 196 ? 59.259 -3.123 -84.206 1.00 83.31 196 ALA A O 1
ATOM 1509 N N . GLU A 1 197 ? 57.930 -4.766 -83.422 1.00 76.25 197 GLU A N 1
ATOM 1510 C CA . GLU A 1 197 ? 58.902 -5.862 -83.491 1.00 76.25 197 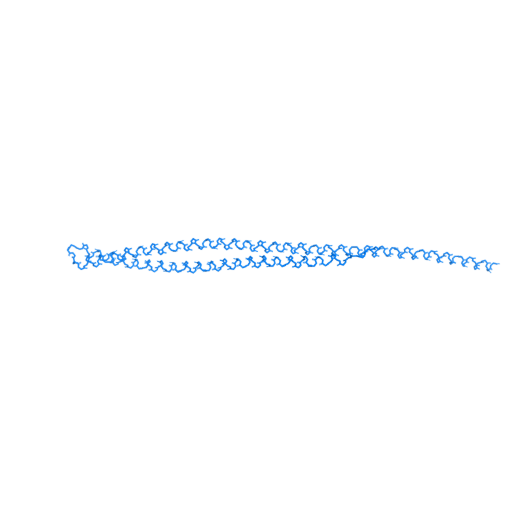GLU A CA 1
ATOM 1511 C C . GLU A 1 197 ? 58.911 -6.562 -84.867 1.00 76.25 197 GLU A C 1
ATOM 1513 O O . GLU A 1 197 ? 59.949 -7.091 -85.266 1.00 76.25 197 GLU A O 1
ATOM 1518 N N . GLU A 1 198 ? 57.783 -6.538 -85.589 1.00 80.12 198 GLU A N 1
ATOM 1519 C CA . GLU A 1 198 ? 57.633 -6.985 -86.991 1.00 80.12 198 GLU A CA 1
ATOM 1520 C C . GLU A 1 198 ? 58.200 -5.980 -88.012 1.00 80.12 198 GLU A C 1
ATOM 1522 O O . GLU A 1 198 ? 58.841 -6.445 -88.986 1.00 80.12 198 GLU A O 1
#

pLDDT: mean 86.66, std 10.91, range [42.38, 96.44]

Foldseek 3Di:
DDPDPDPVVVVVVVVVVVVVVVLVVQLVVLVVLLVVLVVQLVVLVVQLVVLVVQLVVLVVVLVVLVVVLVVLVVQCPPDDHDPVSVVVNVVSVVVSVVSVVSNVVSVVSNVVSVVSNVVSVVSSVVSVVSSVVSVVVVVVVVVVVVVVVVVVVVVVVVVVVVVVVVVVVVVVVVVVVVVVVVVVVVVVVVVVVVVVVD